Protein AF-A0A246G739-F1 (afdb_monomer)

InterPro domains:
  IPR021326 Protein of unknown function DUF2931 [PF11153] (3-189)

Radius of gyration: 17.71 Å; Cα contacts (8 Å, |Δi|>4): 419; chains: 1; bounding box: 41×46×43 Å

pLDDT: mean 90.33, std 10.3, range [38.19, 98.81]

Foldseek 3Di:
DDAFWFQAWEFEAEALLWKKFWLWKWFAAPVRDIDTYDGDPIHRQHFQGGDDTDPDDDRIGGQGQKIWTWMATLLVLFIWTDMDTFPRVVLVCQQVQADQDPVPRDGDGFHYWYWYAYPQQKIWIWGDDDVDIDTRDIDGTDIDDDQVCSSCVVDNVDDSVVVSVVLDPPDPSSVSSVVCCVVPNGPPPCRPPVVPDDDPDD

Organism: NCBI:txid996

Sequence (202 aa):
MNEKKFEWLPTESSPALYPMTIYKGYLIFKDSTSIYIPCSAISHTGWGNSGSMHVVGEDFKPVPVKLEVTWASFLENKFYTGSWDLPYDKMLKLFEEGFINDRTEKKETYRQIVVGLAPGGAVSVWMNGTMSRIEIAHFTAQPTTVSMKDMVPENPEMTEELFFKLYPEHDANDKKAIDNFNKNGIPFGIWSTAYREKYHWK

Structure (mmCIF, N/CA/C/O backbone):
data_AF-A0A246G739-F1
#
_entry.id   AF-A0A246G739-F1
#
loop_
_atom_site.group_PDB
_atom_site.id
_atom_site.type_symbol
_atom_site.label_atom_id
_atom_site.label_alt_id
_atom_site.label_comp_id
_atom_site.label_asym_id
_atom_site.label_entity_id
_atom_site.label_seq_id
_atom_site.pdbx_PDB_ins_code
_atom_site.Cartn_x
_atom_site.Cartn_y
_atom_site.Cartn_z
_atom_site.occupancy
_atom_site.B_iso_or_equiv
_atom_site.auth_seq_id
_atom_site.auth_comp_id
_atom_site.auth_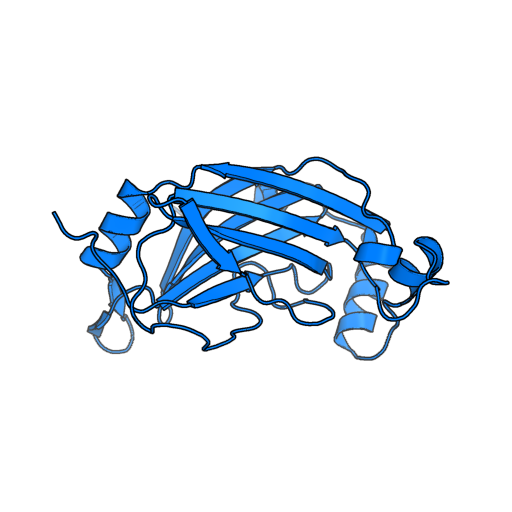asym_id
_atom_site.auth_atom_id
_atom_site.pdbx_PDB_model_num
ATOM 1 N N . MET A 1 1 ? -17.685 20.152 14.606 1.00 49.28 1 MET A N 1
ATOM 2 C CA . MET A 1 1 ? -17.365 18.952 15.413 1.00 49.28 1 MET A CA 1
ATOM 3 C C . MET A 1 1 ? -15.914 18.608 15.148 1.00 49.28 1 MET A C 1
ATOM 5 O O . MET A 1 1 ? -15.530 18.662 13.988 1.00 49.28 1 MET A O 1
ATOM 9 N N . ASN A 1 2 ? -15.125 18.309 16.181 1.00 69.12 2 ASN A N 1
ATOM 10 C CA . ASN A 1 2 ? -13.750 17.844 15.984 1.00 69.12 2 ASN A CA 1
ATOM 11 C C . ASN A 1 2 ? -13.768 16.471 15.305 1.00 69.12 2 ASN A C 1
ATOM 13 O O . ASN A 1 2 ? -14.563 15.608 15.681 1.00 69.12 2 ASN A O 1
ATOM 17 N N . GLU A 1 3 ? -12.912 16.284 14.305 1.00 86.19 3 GLU A N 1
ATOM 18 C CA . GLU A 1 3 ? -12.722 14.989 13.658 1.00 86.19 3 GLU A CA 1
ATOM 19 C C . GLU A 1 3 ? -12.118 13.990 14.657 1.00 86.19 3 GLU A C 1
ATOM 21 O O . GLU A 1 3 ? -11.192 14.325 15.401 1.00 86.19 3 GLU A O 1
ATOM 26 N N . LYS A 1 4 ? -12.667 12.769 14.715 1.00 93.38 4 LYS A N 1
ATOM 27 C CA . LYS A 1 4 ? -12.147 11.714 15.594 1.00 93.38 4 LYS A CA 1
ATOM 28 C C . LYS A 1 4 ? -10.770 11.269 15.103 1.00 93.38 4 LYS A C 1
ATOM 30 O O . LYS A 1 4 ? -10.578 11.046 13.909 1.00 93.38 4 LYS A O 1
ATOM 35 N N . LYS A 1 5 ? -9.833 11.111 16.039 1.00 95.56 5 LYS A N 1
ATOM 36 C CA . LYS A 1 5 ? -8.462 10.660 15.784 1.00 95.56 5 LYS A CA 1
ATOM 37 C C . LYS A 1 5 ? -8.192 9.341 16.509 1.00 95.56 5 LYS A C 1
ATOM 39 O O . LYS A 1 5 ? -8.703 9.130 17.607 1.00 95.56 5 LYS A O 1
ATOM 44 N N . PHE A 1 6 ? -7.361 8.492 15.916 1.00 96.25 6 PHE A N 1
ATOM 45 C CA . PHE A 1 6 ? -6.982 7.179 16.444 1.00 96.25 6 PHE A CA 1
ATOM 46 C C . PHE A 1 6 ? -5.472 6.985 16.361 1.00 96.25 6 PHE A C 1
ATOM 48 O O . PHE A 1 6 ? -4.817 7.574 15.504 1.00 96.25 6 PHE A O 1
ATOM 55 N N . GLU A 1 7 ? -4.923 6.150 17.235 1.00 95.69 7 GLU A N 1
ATOM 56 C CA . GLU A 1 7 ? -3.505 5.797 17.217 1.00 95.69 7 GLU A CA 1
ATOM 57 C C . GLU A 1 7 ? -3.240 4.732 16.141 1.00 95.69 7 GLU A C 1
ATOM 59 O O . GLU A 1 7 ? -3.578 3.561 16.319 1.00 95.69 7 GLU A O 1
ATOM 64 N N . TRP A 1 8 ? -2.646 5.129 15.012 1.00 95.94 8 TRP A N 1
ATOM 65 C CA . TRP A 1 8 ? -2.277 4.197 13.943 1.00 95.94 8 TRP A CA 1
ATOM 66 C C . TRP A 1 8 ? -1.107 4.693 13.081 1.00 95.94 8 TRP A C 1
ATOM 68 O O . TRP A 1 8 ? -0.773 5.884 13.075 1.00 95.94 8 TRP A O 1
ATOM 78 N N . LEU A 1 9 ? -0.487 3.767 12.340 1.00 96.00 9 LEU A N 1
ATOM 79 C CA . LEU A 1 9 ? 0.608 4.034 11.399 1.00 96.00 9 LEU A CA 1
ATOM 80 C C . LEU A 1 9 ? 0.287 3.542 9.975 1.00 96.00 9 LEU A C 1
ATOM 82 O O . LEU A 1 9 ? -0.279 2.454 9.821 1.00 96.00 9 LEU A O 1
ATOM 86 N N . PRO A 1 10 ? 0.649 4.304 8.926 1.00 95.81 10 PRO A N 1
ATOM 87 C CA . PRO A 1 10 ? 0.646 3.798 7.562 1.00 95.81 10 PRO A CA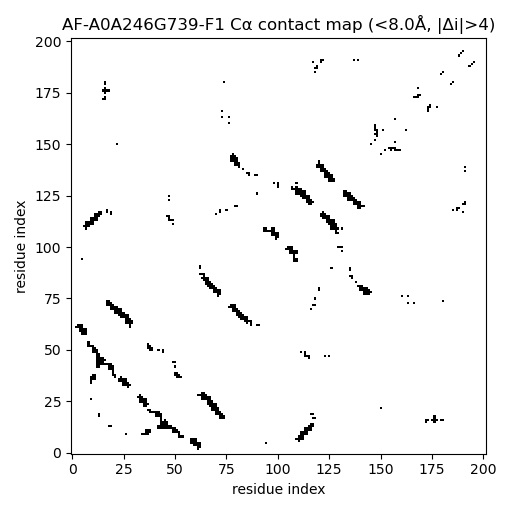 1
ATOM 88 C C . PRO A 1 10 ? 1.820 2.842 7.361 1.00 95.81 10 PRO A C 1
ATOM 90 O O . PRO A 1 10 ? 2.911 3.051 7.894 1.00 95.81 10 PRO A O 1
ATOM 93 N N . THR A 1 11 ? 1.603 1.807 6.565 1.00 95.75 11 THR A N 1
ATOM 94 C CA . THR A 1 11 ? 2.660 0.887 6.150 1.00 95.75 11 THR A CA 1
ATOM 95 C C . THR A 1 11 ? 2.305 0.267 4.807 1.00 95.75 11 THR A C 1
ATOM 97 O O . THR A 1 11 ? 1.143 0.229 4.395 1.00 95.75 11 THR A O 1
ATOM 100 N N . GLU A 1 12 ? 3.314 -0.195 4.103 1.00 95.62 12 GLU A N 1
ATOM 101 C CA . GLU A 1 12 ? 3.223 -0.867 2.825 1.00 95.62 12 GLU A CA 1
ATOM 102 C C . GLU A 1 12 ? 3.250 -2.388 2.984 1.00 95.62 12 GLU A C 1
ATOM 104 O O . GLU A 1 12 ? 3.726 -2.946 3.974 1.00 95.62 12 GLU A O 1
ATOM 109 N N . SER A 1 13 ? 2.750 -3.077 1.968 1.00 95.38 13 SER A N 1
ATOM 110 C CA . SER A 1 13 ? 2.891 -4.515 1.818 1.00 95.38 13 SER A CA 1
ATOM 111 C C . SER A 1 13 ? 3.161 -4.869 0.364 1.00 95.38 13 SER A C 1
ATOM 113 O O . SER A 1 13 ? 2.683 -4.211 -0.559 1.00 95.38 13 SER A O 1
ATOM 115 N N . SER A 1 14 ? 3.917 -5.936 0.156 1.00 94.19 14 SER A N 1
ATOM 116 C CA . SER A 1 14 ? 4.220 -6.476 -1.165 1.00 94.19 14 SER A CA 1
ATOM 117 C C . SER A 1 14 ? 4.281 -8.001 -1.099 1.00 94.19 14 SER A C 1
ATOM 119 O O . SER A 1 14 ? 4.590 -8.577 -0.048 1.00 94.19 14 SER A O 1
ATOM 121 N N . PRO A 1 15 ? 3.962 -8.714 -2.189 1.00 94.19 15 PRO A N 1
ATOM 122 C CA . PRO A 1 15 ? 4.155 -10.154 -2.225 1.00 94.19 15 PRO A CA 1
ATOM 123 C C . PRO A 1 15 ? 5.632 -10.515 -2.013 1.00 94.19 15 PRO A C 1
ATOM 125 O O . PRO A 1 15 ? 6.511 -9.958 -2.659 1.00 94.19 15 PRO A O 1
ATOM 128 N N . ALA A 1 16 ? 5.908 -11.509 -1.166 1.00 91.94 16 ALA A N 1
ATOM 129 C CA . ALA A 1 16 ? 7.280 -11.856 -0.774 1.00 91.94 16 ALA A CA 1
ATOM 130 C C . ALA A 1 16 ? 8.201 -12.264 -1.942 1.00 91.94 16 ALA A C 1
ATOM 132 O O . ALA A 1 16 ? 9.414 -12.157 -1.831 1.00 91.94 16 ALA A O 1
ATOM 133 N N . LEU A 1 17 ? 7.628 -12.750 -3.048 1.00 92.75 17 LEU A N 1
ATOM 134 C CA . LEU A 1 17 ? 8.367 -13.169 -4.245 1.00 92.75 17 LEU A CA 1
ATOM 135 C C . LEU A 1 17 ? 8.222 -12.184 -5.413 1.00 92.75 17 LEU A C 1
ATOM 137 O O . LEU A 1 17 ? 8.680 -12.482 -6.510 1.00 92.75 17 LEU A O 1
ATOM 141 N N . TYR A 1 18 ? 7.546 -11.052 -5.198 1.00 92.81 18 TYR A N 1
ATOM 142 C CA . TYR A 1 18 ? 7.319 -10.030 -6.218 1.00 92.81 18 TYR A CA 1
ATOM 143 C C . TYR A 1 18 ? 7.613 -8.659 -5.604 1.00 92.81 18 TYR A C 1
ATOM 145 O O . TYR A 1 18 ? 6.687 -7.974 -5.165 1.00 92.81 18 TYR A O 1
ATOM 153 N N . PRO A 1 19 ? 8.904 -8.298 -5.520 1.00 91.00 19 PRO A N 1
ATOM 154 C CA . PRO A 1 19 ? 9.384 -7.079 -4.879 1.00 91.00 19 PRO A CA 1
ATOM 155 C C . P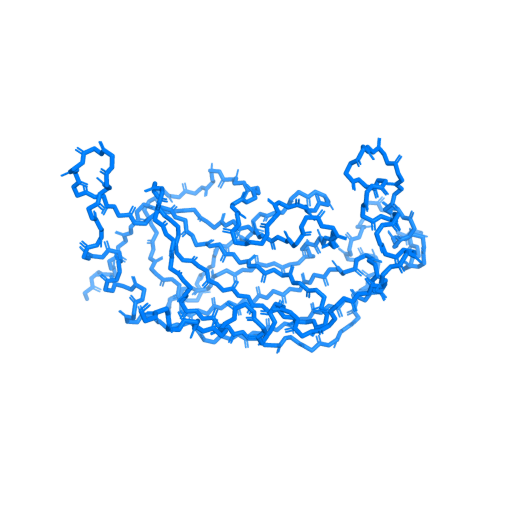RO A 1 19 ? 8.843 -5.807 -5.537 1.00 91.00 19 PRO A C 1
ATOM 157 O O . PRO A 1 19 ? 8.676 -5.733 -6.761 1.00 91.00 19 PRO A O 1
ATOM 160 N N . MET A 1 20 ? 8.619 -4.786 -4.713 1.00 92.62 20 MET A N 1
ATOM 161 C CA . MET A 1 20 ? 8.068 -3.493 -5.128 1.00 92.62 20 MET A CA 1
ATOM 162 C C . MET A 1 20 ? 8.769 -2.343 -4.407 1.00 92.62 20 MET A C 1
ATOM 164 O O . MET A 1 20 ? 9.234 -2.521 -3.283 1.00 92.62 20 MET A O 1
ATOM 168 N N . THR A 1 21 ? 8.743 -1.150 -5.000 1.00 93.50 21 THR A N 1
ATOM 169 C CA . THR A 1 21 ? 9.169 0.090 -4.325 1.00 93.50 21 THR A CA 1
ATOM 170 C C . THR A 1 21 ? 8.190 1.208 -4.590 1.00 93.50 21 THR A C 1
ATOM 172 O O . THR A 1 21 ? 7.865 1.498 -5.740 1.00 93.50 21 THR A O 1
ATOM 175 N N . ILE A 1 22 ? 7.737 1.872 -3.530 1.00 95.44 22 ILE A N 1
ATOM 176 C CA . ILE A 1 22 ? 6.901 3.065 -3.648 1.00 95.44 22 ILE A CA 1
ATOM 177 C C . ILE A 1 22 ? 7.773 4.233 -4.107 1.00 95.44 22 ILE A C 1
ATOM 179 O O . ILE A 1 22 ? 8.742 4.590 -3.446 1.00 95.44 22 ILE A O 1
ATOM 183 N N . TYR A 1 23 ? 7.386 4.855 -5.220 1.00 94.75 23 TYR A N 1
ATOM 184 C CA . TYR A 1 23 ? 7.911 6.158 -5.625 1.00 94.75 23 TYR A CA 1
ATOM 185 C C . TYR A 1 23 ? 7.241 7.269 -4.804 1.00 94.75 23 TYR A C 1
ATOM 187 O O . TYR A 1 23 ? 7.907 8.101 -4.193 1.00 94.75 23 TYR A O 1
ATOM 195 N N . LYS A 1 24 ? 5.902 7.263 -4.767 1.00 95.50 24 LYS A N 1
ATOM 196 C CA . LYS A 1 24 ? 5.072 8.198 -3.994 1.00 95.50 24 LYS A CA 1
ATOM 197 C C . LYS A 1 24 ? 3.846 7.471 -3.471 1.00 95.50 24 LYS A C 1
ATOM 199 O O . LYS A 1 24 ? 3.179 6.791 -4.240 1.00 95.50 24 LYS A O 1
ATOM 204 N N . GLY A 1 25 ? 3.519 7.628 -2.196 1.00 96.94 25 GLY A N 1
ATOM 205 C CA . GLY A 1 25 ? 2.350 6.996 -1.592 1.00 96.94 25 GLY A CA 1
ATOM 206 C C . GLY A 1 25 ? 1.820 7.839 -0.448 1.00 96.94 25 GLY A C 1
ATOM 207 O O . GLY A 1 25 ? 2.593 8.214 0.429 1.00 96.94 25 GLY A O 1
ATOM 208 N N . TYR A 1 26 ? 0.524 8.136 -0.458 1.00 98.00 26 TYR A N 1
ATOM 209 C CA . TYR A 1 26 ? -0.128 9.009 0.509 1.00 98.00 26 TYR A CA 1
ATOM 210 C C . TYR A 1 26 ? -1.525 8.507 0.868 1.00 98.00 26 TYR A C 1
ATOM 212 O O . TYR A 1 26 ? -2.306 8.085 0.012 1.00 98.00 26 TYR A O 1
ATOM 220 N N . LEU A 1 27 ? -1.855 8.622 2.151 1.00 98.06 27 LEU A N 1
ATOM 221 C CA . LEU A 1 27 ? -3.220 8.567 2.659 1.00 98.06 27 LEU A CA 1
ATOM 222 C C . LEU A 1 27 ? -3.674 10.001 2.936 1.00 98.06 27 LEU A C 1
ATOM 224 O O . LEU A 1 27 ? -3.009 10.730 3.671 1.00 98.06 27 LEU A O 1
ATOM 228 N N . ILE A 1 28 ? -4.785 10.406 2.329 1.00 98.12 28 ILE A N 1
ATOM 229 C CA . ILE A 1 28 ? -5.286 11.786 2.349 1.00 98.12 28 ILE A CA 1
ATOM 230 C C . ILE A 1 28 ? -6.499 11.877 3.279 1.00 98.12 28 ILE A C 1
ATOM 232 O O . ILE A 1 28 ? -7.362 10.993 3.277 1.00 98.12 28 ILE A O 1
ATOM 236 N N . PHE A 1 29 ? -6.563 12.947 4.067 1.00 97.12 29 PHE A N 1
ATOM 237 C CA . PHE A 1 29 ? -7.606 13.231 5.054 1.00 97.12 29 PHE A CA 1
ATOM 238 C C . PHE A 1 29 ? -8.676 14.189 4.513 1.00 97.12 29 PHE A C 1
ATOM 240 O O . PHE A 1 29 ? -8.532 14.774 3.439 1.00 97.12 29 PHE A O 1
ATOM 247 N N . LYS A 1 30 ? -9.778 14.358 5.257 1.00 96.50 30 LYS A N 1
ATOM 248 C CA . LYS A 1 30 ? -10.905 15.223 4.852 1.00 96.50 30 LYS A CA 1
ATOM 249 C C . LYS A 1 30 ? -10.517 16.687 4.670 1.00 96.50 30 LYS A C 1
ATOM 251 O O . LYS A 1 30 ? -11.102 17.371 3.837 1.00 96.50 30 LYS A O 1
ATOM 256 N N . ASP A 1 31 ? -9.541 17.161 5.435 1.00 95.00 31 ASP A N 1
ATOM 257 C CA . ASP A 1 31 ? -9.004 18.521 5.348 1.00 95.00 31 ASP A CA 1
ATOM 258 C C . ASP A 1 31 ? -7.956 18.694 4.230 1.00 95.00 31 ASP A C 1
ATOM 260 O O . ASP A 1 31 ? -7.334 19.747 4.127 1.00 95.00 31 ASP A O 1
ATOM 264 N N . SER A 1 32 ? -7.780 17.681 3.371 1.00 94.75 32 SER A N 1
ATOM 265 C CA . SER A 1 32 ? -6.780 17.616 2.293 1.00 94.75 32 SER A CA 1
ATOM 266 C C . SER A 1 32 ? -5.320 17.547 2.751 1.00 94.75 32 SER A C 1
ATOM 268 O O . SER A 1 32 ? -4.423 17.513 1.906 1.00 94.75 32 SER A O 1
ATOM 270 N N . THR A 1 33 ? -5.048 17.472 4.056 1.00 95.69 33 THR A N 1
ATOM 271 C CA . THR A 1 33 ? -3.718 17.080 4.536 1.00 95.69 33 THR A CA 1
ATOM 272 C C . THR A 1 33 ? -3.497 15.584 4.293 1.00 95.69 33 THR A C 1
ATOM 274 O O . THR A 1 33 ? -4.427 14.836 3.979 1.00 95.69 33 THR A O 1
ATOM 277 N N . SER A 1 34 ? -2.248 15.125 4.367 1.00 95.69 34 SER A N 1
ATOM 278 C CA . SER A 1 34 ? -1.915 13.730 4.076 1.00 95.69 34 SER A CA 1
ATOM 279 C C . SER A 1 34 ? -0.789 13.207 4.951 1.00 95.69 34 SER A C 1
ATOM 281 O O . SER A 1 34 ? -0.015 13.969 5.534 1.00 95.69 34 SER A O 1
ATOM 283 N N . ILE A 1 35 ? -0.695 11.884 5.017 1.00 95.25 35 ILE A N 1
ATOM 284 C CA . ILE A 1 35 ? 0.450 11.173 5.573 1.00 95.25 35 ILE A CA 1
ATOM 285 C C . ILE A 1 35 ? 1.049 10.271 4.498 1.00 95.25 35 ILE A C 1
ATOM 287 O O . ILE A 1 35 ? 0.323 9.583 3.779 1.00 95.25 35 ILE A O 1
ATOM 291 N N . TYR A 1 36 ? 2.376 10.291 4.370 1.00 95.38 36 TYR A N 1
ATOM 292 C CA . TYR A 1 36 ? 3.063 9.433 3.413 1.00 95.38 36 TYR A CA 1
ATOM 293 C C . TYR A 1 36 ? 3.078 7.979 3.895 1.00 95.38 36 TYR A C 1
ATOM 295 O O . TYR A 1 36 ? 3.099 7.698 5.095 1.00 95.38 36 TYR A O 1
ATOM 303 N N . ILE A 1 37 ? 3.080 7.054 2.944 1.00 95.44 37 ILE A N 1
ATOM 304 C CA . ILE A 1 37 ? 3.242 5.625 3.187 1.00 95.44 37 ILE A CA 1
ATOM 305 C C . ILE A 1 37 ? 4.745 5.337 3.107 1.00 95.44 37 ILE A C 1
ATOM 307 O O . ILE A 1 37 ? 5.336 5.573 2.048 1.00 95.44 37 ILE A O 1
ATOM 311 N N . PRO A 1 38 ? 5.391 4.895 4.199 1.00 91.31 38 PRO A N 1
ATOM 312 C CA . PRO A 1 38 ? 6.802 4.540 4.155 1.00 91.31 38 PRO A CA 1
ATOM 313 C C . PRO A 1 38 ? 7.015 3.348 3.216 1.00 91.31 38 PRO A C 1
ATOM 315 O O . PRO A 1 38 ? 6.108 2.559 2.972 1.00 91.31 38 PRO A O 1
ATOM 318 N N . CYS A 1 39 ? 8.219 3.232 2.671 1.00 85.75 39 CYS A N 1
ATOM 319 C CA . CYS A 1 39 ? 8.645 2.064 1.919 1.00 85.75 39 CYS A CA 1
ATOM 320 C C . CYS A 1 39 ? 10.151 1.927 2.080 1.00 85.75 39 CYS A C 1
ATOM 322 O O . CYS A 1 39 ? 10.881 2.911 1.941 1.00 85.75 39 CYS A O 1
ATOM 324 N N . SER A 1 40 ? 10.617 0.715 2.360 1.00 75.06 40 SER A N 1
ATOM 325 C CA . SER A 1 40 ? 12.033 0.388 2.244 1.00 75.06 40 SER A CA 1
ATOM 326 C C . SER A 1 40 ? 12.469 0.570 0.791 1.00 75.06 40 SER A C 1
ATOM 328 O O . SER A 1 40 ? 11.639 0.574 -0.120 1.00 75.06 40 SER A O 1
ATOM 330 N N . ALA A 1 41 ? 13.778 0.697 0.557 1.00 78.94 41 ALA A N 1
ATOM 331 C CA . ALA A 1 41 ? 14.308 0.857 -0.797 1.00 78.94 41 ALA A CA 1
ATOM 332 C C . ALA A 1 41 ? 13.778 -0.216 -1.760 1.00 78.94 41 ALA A C 1
ATOM 334 O O . ALA A 1 41 ? 13.528 0.112 -2.914 1.00 78.94 41 ALA A O 1
ATOM 335 N N . ILE A 1 42 ? 13.566 -1.449 -1.269 1.00 84.56 42 ILE A N 1
ATOM 336 C CA . ILE A 1 42 ? 12.826 -2.532 -1.929 1.00 84.56 42 ILE A CA 1
ATOM 337 C C . ILE A 1 42 ? 12.020 -3.306 -0.877 1.00 84.56 42 ILE A 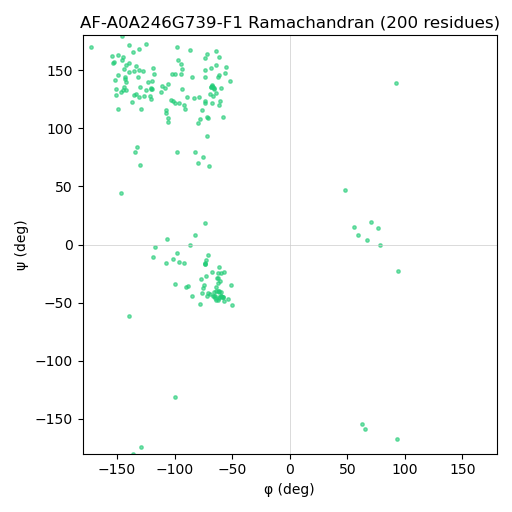C 1
ATOM 339 O O . ILE A 1 42 ? 12.541 -3.634 0.192 1.00 84.56 42 ILE A O 1
ATOM 343 N N . SER A 1 43 ? 10.743 -3.571 -1.151 1.00 86.19 43 SER A N 1
ATOM 344 C CA . SER A 1 43 ? 9.798 -4.237 -0.247 1.00 86.19 43 SER A CA 1
ATOM 345 C C . SER A 1 43 ? 9.483 -5.656 -0.726 1.00 86.19 43 SER A C 1
ATOM 347 O O . SER A 1 43 ? 9.202 -5.850 -1.906 1.00 86.19 43 SER A O 1
ATOM 349 N N . HIS A 1 44 ? 9.487 -6.624 0.199 1.00 86.00 44 HIS A N 1
ATOM 350 C CA . HIS A 1 44 ? 9.108 -8.034 -0.018 1.00 86.00 44 HIS A CA 1
ATOM 351 C C . HIS A 1 44 ? 8.436 -8.646 1.235 1.00 86.00 44 HIS A C 1
ATOM 353 O O . HIS A 1 44 ? 8.754 -9.746 1.685 1.00 86.00 44 HIS A O 1
ATOM 359 N N . THR A 1 45 ? 7.510 -7.915 1.857 1.00 88.25 45 THR A N 1
ATOM 360 C CA . THR A 1 45 ? 7.047 -8.170 3.242 1.00 88.25 45 THR A CA 1
ATOM 361 C C . THR A 1 45 ? 6.133 -9.392 3.398 1.00 88.25 45 THR A C 1
ATOM 363 O O . THR A 1 45 ? 5.933 -9.909 4.503 1.00 88.25 45 THR A O 1
ATOM 366 N N . GLY A 1 46 ? 5.569 -9.876 2.294 1.00 91.19 46 GLY A N 1
ATOM 367 C CA . GLY A 1 46 ? 4.493 -10.857 2.287 1.00 91.19 46 GLY A CA 1
ATOM 368 C C . GLY A 1 46 ? 3.125 -10.178 2.259 1.00 91.19 46 GLY A C 1
ATOM 369 O O . GLY A 1 46 ? 2.881 -9.175 2.929 1.00 91.19 46 GLY A O 1
ATOM 370 N N . TRP A 1 47 ? 2.212 -10.740 1.466 1.00 93.88 47 TRP A N 1
ATOM 371 C CA . TRP A 1 47 ? 0.932 -10.108 1.155 1.00 93.88 47 TRP A CA 1
ATOM 372 C C . TRP A 1 47 ? 0.067 -9.882 2.405 1.00 93.88 47 TRP A C 1
ATOM 374 O O . TRP A 1 47 ? -0.276 -10.824 3.121 1.00 93.88 47 TRP A O 1
ATOM 384 N N . GLY A 1 48 ? -0.268 -8.618 2.666 1.00 90.38 48 GLY A N 1
ATOM 385 C CA . GLY A 1 48 ? -1.032 -8.165 3.827 1.00 90.38 48 GLY A CA 1
ATOM 386 C C . GLY A 1 48 ? -0.232 -8.061 5.129 1.00 90.38 48 GLY A C 1
ATOM 387 O O . GLY A 1 48 ? -0.826 -7.738 6.163 1.00 90.38 48 GLY A O 1
ATOM 388 N N . ASN A 1 49 ? 1.065 -8.379 5.126 1.00 91.44 49 ASN A N 1
ATOM 389 C CA . ASN A 1 49 ? 1.942 -8.174 6.277 1.00 91.44 49 ASN A CA 1
ATOM 390 C C . ASN A 1 49 ? 2.472 -6.743 6.284 1.00 91.44 49 ASN A C 1
ATOM 392 O O . ASN A 1 49 ? 2.771 -6.178 5.233 1.00 91.44 49 ASN A O 1
ATOM 396 N N . SER A 1 50 ? 2.615 -6.192 7.483 1.00 89.19 50 SER A N 1
ATOM 397 C CA . SER A 1 50 ? 3.146 -4.849 7.688 1.00 89.19 50 SER A CA 1
ATOM 398 C C . SER A 1 50 ? 4.616 -4.777 7.275 1.00 89.19 50 SER A C 1
ATOM 400 O O . SER A 1 50 ? 5.401 -5.667 7.609 1.00 89.19 50 SER A O 1
ATOM 402 N N . GLY A 1 51 ? 4.965 -3.728 6.539 1.00 89.38 51 GLY A N 1
ATOM 403 C CA . GLY A 1 51 ? 6.312 -3.432 6.083 1.00 89.38 51 GLY A CA 1
ATOM 404 C C . GLY A 1 51 ? 7.002 -2.383 6.934 1.00 89.38 51 GLY A C 1
ATOM 405 O O . GLY A 1 51 ? 7.031 -2.463 8.165 1.00 89.38 51 GLY A O 1
ATOM 406 N N . SER A 1 52 ? 7.574 -1.397 6.256 1.00 84.56 52 SER A N 1
ATOM 407 C CA . SER A 1 52 ? 8.249 -0.268 6.873 1.00 84.56 52 SER A CA 1
ATOM 408 C C . SER A 1 52 ? 7.271 0.542 7.709 1.00 84.56 52 SER A C 1
ATOM 410 O O . SER A 1 52 ? 6.096 0.710 7.384 1.00 84.56 52 SER A O 1
ATOM 412 N N . MET A 1 53 ? 7.767 1.062 8.822 1.00 82.25 53 MET A N 1
ATOM 413 C CA . MET A 1 53 ? 7.004 1.932 9.701 1.00 82.25 53 MET A CA 1
ATOM 414 C C . MET A 1 53 ? 7.897 3.082 10.113 1.00 82.25 53 MET A C 1
ATOM 416 O O . MET A 1 53 ? 8.951 2.872 10.709 1.00 82.25 53 MET A O 1
ATOM 420 N N . HIS A 1 54 ? 7.457 4.298 9.826 1.00 80.50 54 HIS A N 1
ATOM 421 C CA . HIS A 1 54 ? 8.082 5.498 10.352 1.00 80.50 54 HIS A CA 1
ATOM 422 C C . HIS A 1 54 ? 7.154 6.094 11.405 1.00 80.50 54 HIS A C 1
ATOM 424 O O . HIS A 1 54 ? 6.035 6.509 11.104 1.00 80.50 54 HIS A O 1
ATOM 430 N N . VAL A 1 55 ? 7.619 6.123 12.654 1.00 73.62 55 VAL A N 1
ATOM 431 C CA . VAL A 1 55 ? 6.923 6.811 13.747 1.00 73.62 55 VAL A CA 1
ATOM 432 C C . VAL A 1 55 ? 7.288 8.290 13.655 1.00 73.62 55 VAL A C 1
ATOM 434 O O . VAL A 1 55 ? 8.217 8.762 14.303 1.00 73.62 55 VAL A O 1
ATOM 437 N N . VAL A 1 56 ? 6.621 9.001 12.748 1.00 61.81 56 VAL A N 1
ATOM 438 C CA . VAL A 1 56 ? 6.816 10.436 12.517 1.00 61.81 56 VAL A CA 1
ATOM 439 C C . VAL A 1 56 ? 5.450 11.121 12.524 1.00 61.81 56 VAL A C 1
ATOM 441 O O . VAL A 1 56 ? 4.505 10.631 11.906 1.00 61.81 56 VAL A O 1
ATOM 444 N N . GLY A 1 57 ? 5.351 12.263 13.208 1.00 69.25 57 GLY A N 1
ATOM 445 C CA . GLY A 1 57 ? 4.105 13.021 13.367 1.00 69.25 57 GLY A CA 1
ATOM 446 C C . GLY A 1 57 ? 3.328 12.669 14.640 1.00 69.25 57 GLY A C 1
ATOM 447 O O . GLY A 1 57 ? 3.862 12.041 15.547 1.00 69.25 57 GLY A O 1
ATOM 448 N N . GLU A 1 58 ? 2.071 13.116 14.719 1.00 80.69 58 GLU A N 1
ATOM 449 C CA . GLU A 1 58 ? 1.194 12.856 15.871 1.00 80.69 58 GLU A CA 1
ATOM 450 C C . GLU A 1 58 ? 0.827 11.372 15.965 1.00 80.69 58 GLU A C 1
ATOM 452 O O . GLU A 1 58 ? 0.449 10.776 14.960 1.00 80.69 58 GLU A O 1
ATOM 457 N N . ASP A 1 59 ? 0.837 10.780 17.161 1.00 85.38 59 ASP A N 1
ATOM 458 C CA . ASP A 1 59 ? 0.390 9.393 17.359 1.00 85.38 59 ASP A CA 1
ATOM 459 C C . ASP A 1 59 ? -1.065 9.206 16.908 1.00 85.38 59 ASP A C 1
ATOM 461 O O . ASP A 1 59 ? -1.377 8.284 16.148 1.00 85.38 59 ASP A O 1
ATOM 465 N N . PHE A 1 60 ? -1.930 10.149 17.291 1.00 92.56 60 PHE A N 1
ATOM 466 C CA . PHE A 1 60 ? -3.354 10.155 16.978 1.00 92.56 60 PHE A CA 1
ATOM 467 C C . PHE A 1 60 ? -3.640 10.921 15.688 1.00 92.56 60 PHE A C 1
ATOM 469 O O . PHE A 1 60 ? -3.400 12.123 15.603 1.00 92.56 60 PHE A O 1
ATOM 476 N N . LYS A 1 61 ? -4.219 10.240 14.699 1.00 93.44 61 LYS A N 1
ATOM 477 C CA . LYS A 1 61 ? -4.467 10.777 13.353 1.00 93.44 61 LYS A CA 1
ATOM 478 C C . LYS A 1 61 ? -5.914 10.528 12.919 1.00 93.44 61 LYS A C 1
ATOM 480 O O . LYS A 1 61 ? -6.506 9.533 13.353 1.00 93.44 61 LYS A O 1
ATOM 485 N N . PRO A 1 62 ? -6.501 11.402 12.083 1.00 96.19 62 PRO A N 1
ATOM 486 C CA . PRO A 1 62 ? -7.832 11.176 11.529 1.00 96.19 62 PRO A CA 1
ATOM 487 C C . PRO A 1 62 ? -7.861 9.944 10.614 1.00 96.19 62 PRO A C 1
ATOM 489 O O . PRO A 1 62 ? -6.827 9.400 10.223 1.00 96.19 62 PRO A O 1
ATOM 492 N N . VAL A 1 63 ? -9.066 9.485 10.284 1.00 97.31 63 VAL A N 1
ATOM 493 C CA . VAL A 1 63 ? -9.270 8.378 9.341 1.00 97.31 63 VAL A CA 1
ATOM 494 C C . VAL A 1 63 ? -9.118 8.918 7.911 1.00 97.31 63 VAL A C 1
ATOM 496 O O . VAL A 1 63 ? -9.782 9.900 7.572 1.00 97.31 63 VAL A O 1
ATOM 499 N N . PRO A 1 64 ? -8.271 8.319 7.054 1.00 97.62 64 PRO A N 1
ATOM 500 C CA . PRO A 1 64 ? -8.109 8.789 5.685 1.00 97.62 64 PRO A CA 1
ATOM 501 C C . PRO A 1 64 ? -9.366 8.537 4.855 1.00 97.62 64 PRO A C 1
ATOM 503 O O . PRO A 1 64 ? -10.123 7.600 5.096 1.00 97.62 64 PRO A O 1
ATOM 506 N N . VAL A 1 65 ? -9.580 9.380 3.854 1.00 98.38 65 VAL A N 1
ATOM 507 C CA . VAL A 1 65 ? -10.687 9.266 2.896 1.00 98.38 65 VAL A CA 1
ATOM 508 C C . VAL A 1 65 ? -10.225 8.820 1.522 1.00 98.38 65 VAL A C 1
ATOM 510 O O . VAL A 1 65 ? -11.055 8.395 0.731 1.00 98.38 65 VAL A O 1
ATOM 513 N N . LYS A 1 66 ? -8.925 8.897 1.228 1.00 98.56 66 LYS A N 1
ATOM 514 C CA . LYS A 1 66 ? -8.398 8.610 -0.104 1.00 98.56 66 LYS A CA 1
ATOM 515 C C . LYS A 1 66 ? -6.984 8.038 -0.036 1.00 98.56 66 LYS A C 1
ATOM 517 O O . LYS A 1 66 ? -6.206 8.400 0.847 1.00 98.56 66 LYS A O 1
ATOM 522 N N . LEU A 1 67 ? -6.675 7.140 -0.963 1.00 98.81 67 LEU A N 1
ATOM 523 C CA . LEU A 1 67 ? -5.350 6.576 -1.203 1.00 98.81 67 LEU A CA 1
ATOM 524 C C . LEU A 1 67 ? -4.835 7.075 -2.550 1.00 98.81 67 LEU A C 1
ATOM 526 O O . LEU A 1 67 ? -5.530 6.936 -3.554 1.00 98.81 67 LEU A O 1
ATOM 530 N N . GLU A 1 68 ? -3.605 7.575 -2.576 1.00 98.62 68 GLU A N 1
ATOM 531 C CA . GLU A 1 68 ? -2.855 7.862 -3.799 1.00 98.62 68 GLU A CA 1
ATOM 532 C C . GLU A 1 68 ? -1.509 7.164 -3.741 1.00 98.62 68 GLU A C 1
ATOM 534 O O . GLU A 1 68 ? -0.779 7.302 -2.762 1.00 98.62 68 GLU A O 1
ATOM 539 N N . VAL A 1 69 ? -1.164 6.393 -4.768 1.00 98.56 69 VAL A N 1
ATOM 540 C CA . VAL A 1 69 ? 0.091 5.641 -4.762 1.00 98.56 69 VAL A CA 1
ATOM 541 C C . VAL A 1 69 ? 0.623 5.420 -6.167 1.00 98.56 69 VAL A C 1
ATOM 543 O O . VAL A 1 69 ? -0.131 5.185 -7.105 1.00 98.56 69 VAL A O 1
ATOM 546 N N . THR A 1 70 ? 1.941 5.511 -6.299 1.00 98.50 70 THR A N 1
ATOM 547 C CA . THR A 1 70 ? 2.729 5.189 -7.483 1.00 98.50 70 THR A CA 1
ATOM 548 C C . THR A 1 70 ? 3.924 4.347 -7.060 1.00 98.50 70 THR A C 1
ATOM 550 O O . THR A 1 70 ? 4.648 4.724 -6.134 1.00 98.50 70 THR A O 1
ATOM 553 N N . TRP A 1 71 ? 4.147 3.218 -7.725 1.00 97.56 71 TRP A N 1
ATOM 554 C CA . TRP A 1 71 ? 5.203 2.275 -7.358 1.00 97.56 71 TRP A CA 1
ATOM 555 C C . TRP A 1 71 ? 5.822 1.595 -8.573 1.00 97.56 71 TRP A C 1
ATOM 557 O O . TRP A 1 71 ? 5.213 1.529 -9.640 1.00 97.56 71 TRP A O 1
ATOM 567 N N . ALA A 1 72 ? 7.034 1.086 -8.381 1.00 96.25 72 ALA A N 1
ATOM 568 C CA . ALA A 1 72 ? 7.761 0.234 -9.302 1.00 96.25 72 ALA A CA 1
ATOM 569 C C . ALA A 1 72 ? 7.513 -1.242 -8.968 1.00 96.25 72 ALA A C 1
ATOM 571 O O . ALA A 1 72 ? 7.626 -1.643 -7.807 1.00 96.25 72 ALA A O 1
ATOM 572 N N . SER A 1 73 ? 7.226 -2.047 -9.988 1.00 94.94 73 SER A N 1
ATOM 573 C CA . SER A 1 73 ? 7.229 -3.505 -9.934 1.00 94.94 73 SER A CA 1
ATOM 574 C C . SER A 1 73 ? 8.451 -4.040 -10.665 1.00 94.94 73 SER A C 1
ATOM 576 O O . SER A 1 73 ? 8.525 -3.957 -11.893 1.00 94.94 73 SER A O 1
ATOM 578 N N . PHE A 1 74 ? 9.415 -4.577 -9.912 1.00 92.44 74 PHE A N 1
ATOM 579 C CA . PHE A 1 74 ? 10.721 -4.929 -10.474 1.00 92.44 74 PHE A CA 1
ATOM 580 C C . PHE A 1 74 ? 10.656 -6.115 -11.423 1.00 92.44 74 PHE A C 1
ATOM 582 O O . PHE A 1 74 ? 11.230 -6.056 -12.496 1.00 92.44 74 PHE A O 1
ATOM 589 N N . LEU A 1 75 ? 9.905 -7.167 -11.095 1.00 91.06 75 LEU A N 1
ATOM 590 C CA . LEU A 1 75 ? 9.806 -8.329 -11.988 1.00 91.06 75 LEU A CA 1
ATOM 591 C C . LEU A 1 75 ? 8.956 -8.063 -13.242 1.00 91.06 75 LEU A C 1
ATOM 593 O O . LEU A 1 75 ? 8.988 -8.848 -14.186 1.00 91.06 75 LEU A O 1
ATOM 597 N N . GLU A 1 76 ? 8.200 -6.963 -13.266 1.00 93.06 76 GLU A N 1
ATOM 598 C CA . GLU A 1 76 ? 7.479 -6.512 -14.459 1.00 93.06 76 GLU A CA 1
ATOM 599 C C . GLU A 1 76 ? 8.233 -5.451 -15.263 1.00 93.06 76 GLU A C 1
ATOM 601 O O . GLU A 1 76 ? 7.832 -5.185 -16.396 1.00 93.06 76 GLU A O 1
ATOM 606 N N . ASN A 1 77 ? 9.271 -4.832 -14.690 1.00 94.19 77 ASN A N 1
ATOM 607 C CA . ASN A 1 77 ? 9.884 -3.598 -15.186 1.00 94.19 77 ASN A CA 1
ATOM 608 C C . ASN A 1 77 ? 8.834 -2.520 -15.510 1.00 94.19 77 ASN A C 1
ATOM 610 O O . ASN A 1 77 ? 8.830 -1.943 -16.597 1.00 94.19 77 ASN A O 1
ATOM 614 N N . LYS A 1 78 ? 7.874 -2.305 -14.601 1.00 96.12 78 LYS A N 1
ATOM 615 C CA . LYS A 1 78 ? 6.749 -1.379 -14.815 1.00 96.12 78 LYS A CA 1
ATOM 616 C C . LYS A 1 78 ? 6.486 -0.503 -13.612 1.00 96.12 78 LYS A C 1
ATOM 618 O O . LYS A 1 78 ? 6.624 -0.939 -12.471 1.00 96.12 78 LYS A O 1
ATOM 623 N N . PHE A 1 79 ? 5.994 0.698 -13.886 1.00 97.94 79 PHE A N 1
ATOM 624 C CA . PHE A 1 79 ? 5.376 1.543 -12.878 1.00 97.94 79 PHE A CA 1
ATOM 625 C C . PHE A 1 79 ? 3.856 1.448 -12.951 1.00 97.94 79 PHE A C 1
ATOM 627 O O . PHE A 1 79 ? 3.272 1.332 -14.030 1.00 97.94 79 PHE A O 1
ATOM 634 N N . TYR A 1 80 ? 3.221 1.559 -11.793 1.00 98.38 80 TYR A N 1
ATOM 635 C CA . TYR A 1 80 ? 1.774 1.625 -11.644 1.00 98.38 80 TYR A CA 1
ATOM 636 C C . TYR A 1 80 ? 1.394 2.837 -10.808 1.00 98.38 80 TYR A C 1
ATOM 638 O O . TYR A 1 80 ? 2.151 3.237 -9.926 1.00 98.38 80 TYR A O 1
ATOM 646 N N . THR A 1 81 ? 0.225 3.415 -11.074 1.00 98.69 81 THR A N 1
ATOM 647 C CA . THR A 1 81 ? -0.321 4.540 -10.311 1.00 98.69 81 THR A CA 1
ATOM 648 C C . THR A 1 81 ? -1.830 4.432 -10.129 1.00 98.69 81 THR A C 1
ATOM 650 O O . THR A 1 81 ? -2.536 3.828 -10.945 1.00 98.69 81 THR A O 1
ATOM 653 N N . GLY A 1 82 ? -2.341 5.044 -9.067 1.00 98.50 82 GLY A N 1
ATOM 654 C CA . GLY A 1 82 ? -3.770 5.221 -8.893 1.00 98.50 82 GLY A CA 1
ATOM 655 C C . GLY A 1 82 ? -4.153 6.097 -7.711 1.00 98.50 82 GLY A C 1
ATOM 656 O O . GLY A 1 82 ? -3.322 6.500 -6.895 1.00 98.50 82 GLY A O 1
ATOM 657 N N . SER A 1 83 ? -5.443 6.417 -7.680 1.00 98.56 83 SER A N 1
ATOM 658 C CA . SER A 1 83 ? -6.067 7.356 -6.757 1.00 98.56 83 SER A CA 1
ATOM 659 C C . SER A 1 83 ? -7.503 6.894 -6.510 1.00 98.56 83 SER A C 1
ATOM 661 O O . SER A 1 83 ? -8.285 6.815 -7.460 1.00 98.56 83 SER A O 1
ATOM 663 N N . TRP A 1 84 ? -7.845 6.539 -5.271 1.00 98.69 84 TRP A N 1
ATOM 664 C CA . TRP A 1 84 ? -9.152 5.953 -4.942 1.00 98.69 84 TRP A CA 1
ATOM 665 C C . TRP A 1 84 ? -9.687 6.424 -3.601 1.00 98.69 84 TRP A C 1
ATOM 667 O O . TRP A 1 84 ? -8.932 6.553 -2.635 1.00 98.69 84 TRP A O 1
ATOM 677 N N . ASP A 1 85 ? -11.005 6.589 -3.532 1.00 98.62 85 ASP A N 1
ATOM 678 C CA . ASP A 1 85 ? -11.706 6.814 -2.274 1.00 98.62 85 ASP A CA 1
ATOM 679 C C . ASP A 1 85 ? -11.652 5.556 -1.402 1.00 98.62 85 ASP A C 1
ATOM 681 O O . ASP A 1 85 ? -11.870 4.427 -1.854 1.00 98.62 85 ASP A O 1
ATOM 685 N N . LEU A 1 86 ? -11.364 5.757 -0.122 1.00 98.62 86 LEU A N 1
ATOM 686 C CA . LEU A 1 86 ? -11.361 4.717 0.892 1.00 98.62 86 LEU A CA 1
ATOM 687 C C . LEU A 1 86 ? -12.727 4.656 1.589 1.00 98.62 86 LEU A C 1
ATOM 689 O O . LEU A 1 86 ? -13.405 5.677 1.728 1.00 98.62 86 LEU A O 1
ATOM 693 N N . PRO A 1 87 ? -13.143 3.479 2.090 1.00 98.25 87 PRO A N 1
ATOM 694 C CA . PRO A 1 87 ? -14.437 3.306 2.743 1.00 98.25 87 PRO A CA 1
ATOM 695 C C . PRO A 1 87 ? -14.419 3.908 4.159 1.00 98.25 87 PRO A C 1
ATOM 697 O O . PRO A 1 87 ? -14.341 3.184 5.154 1.00 98.25 87 PRO A O 1
ATOM 700 N N . TYR A 1 88 ? -14.475 5.240 4.244 1.00 97.88 88 TYR A N 1
ATOM 701 C CA . TYR A 1 88 ? -14.303 6.020 5.473 1.00 97.88 88 TYR A CA 1
ATOM 702 C C . TYR A 1 88 ? -15.184 5.524 6.621 1.00 97.88 88 TYR A C 1
ATOM 704 O O . TYR A 1 88 ? -14.665 5.211 7.688 1.00 97.88 88 TYR A O 1
ATOM 712 N N . ASP A 1 89 ? -16.493 5.372 6.397 1.00 97.81 89 ASP A N 1
ATOM 713 C CA . ASP A 1 89 ? -17.428 4.968 7.456 1.00 97.81 89 ASP A CA 1
ATOM 714 C C . ASP A 1 89 ? -17.130 3.559 7.987 1.00 97.81 89 ASP A C 1
ATOM 716 O O . ASP A 1 89 ? -17.220 3.306 9.189 1.00 97.81 89 ASP A O 1
ATOM 720 N N . LYS A 1 90 ? -16.707 2.640 7.106 1.00 98.12 90 LYS A N 1
ATOM 721 C CA . LYS A 1 90 ? -16.293 1.284 7.493 1.00 98.12 90 LYS A CA 1
ATOM 722 C C . LYS A 1 90 ? -15.037 1.332 8.361 1.00 98.12 90 LYS A C 1
ATOM 724 O O . LYS A 1 90 ? -14.991 0.663 9.387 1.00 98.12 90 LYS A O 1
ATOM 729 N N . MET A 1 91 ? -14.034 2.113 7.963 1.00 98.25 91 MET A N 1
ATOM 730 C CA . MET A 1 91 ? -12.795 2.259 8.733 1.00 98.25 91 MET A CA 1
ATOM 731 C C . MET A 1 91 ? -13.035 2.934 10.081 1.00 98.25 91 MET A C 1
ATOM 733 O O . MET A 1 91 ? -12.541 2.456 11.098 1.00 98.25 91 MET A O 1
ATOM 737 N N . LEU A 1 92 ? -13.825 4.010 10.101 1.00 97.81 92 LEU A N 1
ATOM 738 C CA . LEU A 1 92 ? -14.193 4.718 11.323 1.00 97.81 92 LEU A CA 1
ATOM 739 C C . LEU A 1 92 ? -14.869 3.767 12.312 1.00 97.81 92 LEU A C 1
ATOM 741 O O . LEU A 1 92 ? -14.445 3.673 13.461 1.00 97.81 92 LEU A O 1
ATOM 745 N N . LYS A 1 93 ? -15.852 2.994 11.841 1.00 97.75 93 LYS A N 1
ATOM 746 C CA . LYS A 1 93 ? -16.522 1.975 12.650 1.00 97.75 93 LYS A CA 1
ATOM 747 C C . LYS A 1 93 ? -15.539 0.935 13.194 1.00 97.75 93 LYS A C 1
ATOM 749 O O . LYS A 1 93 ? -15.584 0.630 14.380 1.00 97.75 93 LYS A O 1
ATOM 754 N N . LEU A 1 94 ? -14.624 0.427 12.365 1.00 97.62 94 LEU A N 1
ATOM 755 C CA . LEU A 1 94 ? -13.612 -0.549 12.789 1.00 97.62 94 LEU A CA 1
ATOM 756 C C . LEU A 1 94 ? -12.676 -0.001 13.871 1.00 97.62 94 LEU A C 1
ATOM 758 O O . LEU A 1 94 ? -12.358 -0.719 14.817 1.00 97.62 94 LEU A O 1
ATOM 762 N N . PHE A 1 95 ? -12.251 1.258 13.762 1.00 97.44 95 PHE A N 1
ATOM 763 C CA . PHE A 1 95 ? -11.429 1.899 14.787 1.00 97.44 95 PHE A CA 1
ATOM 764 C C . PHE A 1 95 ? -12.177 2.085 16.117 1.00 97.44 95 PHE A C 1
ATOM 766 O O . PHE A 1 95 ? -11.595 1.866 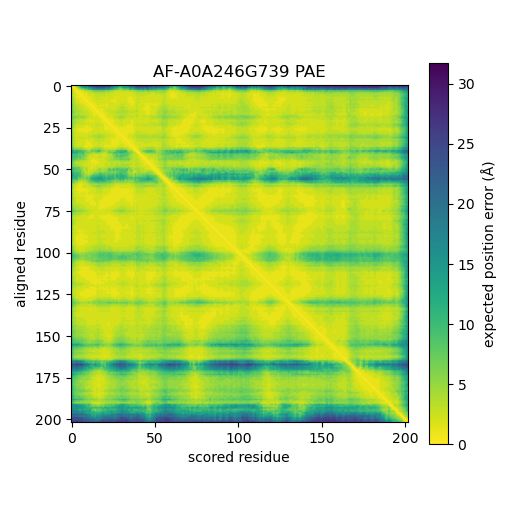17.181 1.00 97.44 95 PHE A O 1
ATOM 773 N N . GLU A 1 96 ? -13.455 2.471 16.069 1.00 96.56 96 GLU A N 1
ATOM 774 C CA . GLU A 1 96 ? -14.296 2.692 17.255 1.00 96.56 96 GLU A CA 1
ATOM 775 C C . GLU A 1 96 ? -14.692 1.389 17.958 1.00 96.56 96 GLU A C 1
ATOM 777 O O . GLU A 1 96 ? -14.646 1.283 19.189 1.00 96.56 96 GLU A O 1
ATOM 782 N N . GLU A 1 97 ? -15.095 0.388 17.179 1.00 96.38 97 GLU A N 1
ATOM 783 C CA . GLU A 1 97 ? -15.532 -0.903 17.703 1.00 96.38 97 GLU A CA 1
ATOM 784 C C . GLU A 1 97 ? -14.349 -1.742 18.171 1.00 96.38 97 GLU A C 1
ATOM 786 O O . GLU A 1 97 ? -14.457 -2.385 19.216 1.00 96.38 97 GLU A O 1
ATOM 791 N N . GLY A 1 98 ? -13.218 -1.688 17.464 1.00 95.56 98 GLY A N 1
ATOM 792 C CA . GLY A 1 98 ? -12.060 -2.529 17.735 1.00 95.56 98 GLY A CA 1
ATOM 793 C C . GLY A 1 98 ? -12.361 -4.018 17.541 1.00 95.56 98 GLY A C 1
ATOM 794 O O . GLY A 1 98 ? -13.242 -4.404 16.773 1.00 95.56 98 GLY A O 1
ATOM 795 N N . PHE A 1 99 ? -11.612 -4.870 18.231 1.00 94.44 99 PHE A N 1
ATOM 796 C CA . PHE A 1 99 ? -11.791 -6.321 18.242 1.00 94.44 99 PHE A CA 1
ATOM 797 C C . PHE A 1 99 ? -11.368 -6.902 19.597 1.00 94.44 99 PHE A C 1
ATOM 799 O O . PHE A 1 99 ? -10.682 -6.245 20.380 1.00 94.44 99 PHE A O 1
ATOM 806 N N . ILE A 1 100 ? -11.784 -8.135 19.890 1.00 94.12 100 ILE A N 1
ATOM 807 C CA . ILE A 1 100 ? -11.259 -8.890 21.033 1.00 94.12 100 ILE A CA 1
ATOM 808 C C . ILE A 1 100 ? -10.041 -9.671 20.554 1.00 94.12 100 ILE A C 1
ATOM 810 O O . ILE A 1 100 ? -10.116 -10.375 19.553 1.00 94.12 100 ILE A O 1
ATOM 814 N N . ASN A 1 101 ? -8.911 -9.517 21.235 1.00 90.38 101 ASN A N 1
ATOM 815 C CA . ASN A 1 101 ? -7.712 -10.285 20.936 1.00 90.38 101 ASN A CA 1
ATOM 816 C C . ASN A 1 101 ? -7.872 -11.713 21.473 1.00 90.38 101 ASN A C 1
ATOM 818 O O . ASN A 1 101 ? -7.925 -11.908 22.685 1.00 90.38 101 ASN A O 1
ATOM 822 N N . ASP A 1 102 ? -7.888 -12.701 20.580 1.00 85.50 102 ASP A N 1
ATOM 823 C CA . ASP A 1 102 ? -8.121 -14.114 20.917 1.00 85.50 102 ASP A CA 1
ATOM 824 C C . ASP A 1 102 ? -7.128 -14.689 21.940 1.00 85.50 102 ASP A C 1
ATOM 826 O O . ASP A 1 102 ? -7.433 -15.658 22.629 1.00 85.50 102 ASP A O 1
ATOM 830 N N . ARG A 1 103 ? -5.926 -14.110 22.060 1.00 86.69 103 ARG A N 1
ATOM 831 C CA . ARG A 1 103 ? -4.894 -14.575 22.997 1.00 86.69 103 ARG A CA 1
ATOM 832 C C . ARG A 1 103 ? -4.983 -13.900 24.362 1.00 86.69 103 ARG A C 1
ATOM 834 O O . ARG A 1 103 ? -4.633 -14.513 25.365 1.00 86.69 103 ARG A O 1
ATOM 841 N N . THR A 1 104 ? -5.331 -12.615 24.402 1.00 91.00 104 THR A N 1
ATOM 842 C CA . THR A 1 104 ? -5.338 -11.827 25.649 1.00 91.00 104 THR A CA 1
ATOM 843 C C . THR A 1 104 ? -6.736 -11.641 26.228 1.00 91.00 104 THR A C 1
ATOM 845 O O . THR A 1 104 ? -6.844 -11.169 27.357 1.00 91.00 104 THR A O 1
ATOM 848 N N . GLU A 1 105 ? -7.776 -11.966 25.454 1.00 90.75 105 GLU A N 1
ATOM 849 C CA . GLU A 1 105 ? -9.200 -11.716 25.722 1.00 90.75 105 GLU A CA 1
ATOM 850 C C . GLU A 1 105 ? -9.528 -10.236 25.983 1.00 90.75 105 GLU A C 1
ATOM 852 O O . GLU A 1 105 ? -10.602 -9.884 26.474 1.00 90.75 105 GLU A O 1
ATOM 857 N N . LYS A 1 106 ? -8.606 -9.329 25.641 1.00 93.19 106 LYS A N 1
ATOM 858 C CA . LYS A 1 106 ? -8.776 -7.889 25.828 1.00 93.19 106 LYS A CA 1
ATOM 859 C C . LYS A 1 106 ? -9.311 -7.245 24.565 1.00 93.19 106 LYS A C 1
ATOM 861 O O . LYS A 1 106 ? -8.960 -7.626 23.449 1.00 93.19 106 LYS A O 1
ATOM 866 N N . LYS A 1 107 ? -10.125 -6.210 24.767 1.00 93.94 107 LYS A N 1
ATOM 867 C CA . LYS A 1 107 ? -10.518 -5.307 23.692 1.00 93.94 107 LYS A CA 1
ATOM 868 C C . LYS A 1 107 ? -9.299 -4.506 23.236 1.00 93.94 107 LYS A C 1
ATOM 870 O O . LYS A 1 107 ? -8.695 -3.784 24.027 1.00 93.94 107 LYS A O 1
ATOM 875 N N . GLU A 1 108 ? -8.978 -4.621 21.959 1.00 94.94 108 GLU A N 1
ATOM 876 C CA . GLU A 1 108 ? -7.939 -3.873 21.258 1.00 94.94 108 GLU A CA 1
ATOM 877 C C . GLU A 1 108 ? -8.552 -3.166 20.041 1.00 94.94 108 GLU A C 1
ATOM 879 O O . GLU A 1 108 ? -9.724 -3.355 19.716 1.00 94.94 108 GLU A O 1
ATOM 884 N N . THR A 1 109 ? -7.780 -2.313 19.371 1.00 95.75 109 THR A N 1
ATOM 885 C CA . THR A 1 109 ? -8.189 -1.697 18.103 1.00 95.75 109 THR A CA 1
ATOM 886 C C . THR A 1 109 ? -7.082 -1.831 17.065 1.00 95.75 109 THR A C 1
ATOM 888 O O . THR A 1 109 ? -5.958 -2.237 17.372 1.00 95.75 109 THR A O 1
ATOM 891 N N . TYR A 1 110 ? -7.416 -1.542 15.814 1.00 96.69 110 TYR A N 1
ATOM 892 C CA . TYR A 1 110 ? -6.472 -1.570 14.707 1.00 96.69 110 TYR A CA 1
ATOM 893 C C . TYR A 1 110 ? -5.443 -0.450 14.878 1.00 96.69 110 TYR A C 1
ATOM 895 O O . TYR A 1 110 ? -5.792 0.673 15.228 1.00 96.69 110 TYR A O 1
ATOM 903 N N . ARG A 1 111 ? -4.169 -0.762 14.631 1.00 95.69 111 ARG A N 1
ATOM 904 C CA . ARG A 1 111 ? -3.032 0.156 14.819 1.00 95.69 111 ARG A CA 1
ATOM 905 C C . ARG A 1 111 ? -2.298 0.463 13.518 1.00 95.69 111 ARG A C 1
ATOM 907 O O . ARG A 1 111 ? -1.328 1.217 13.524 1.00 95.69 111 ARG A O 1
ATOM 914 N N . GLN A 1 112 ? -2.713 -0.133 12.403 1.00 96.69 112 GLN A N 1
ATOM 915 C CA . GLN A 1 112 ? -2.054 0.044 11.116 1.00 96.69 112 GLN A CA 1
ATOM 916 C C . GLN A 1 112 ? -3.061 0.072 9.972 1.00 96.69 112 GLN A C 1
ATOM 918 O O . GLN A 1 112 ? -4.019 -0.705 9.967 1.00 96.69 112 GLN A O 1
ATOM 923 N N . ILE A 1 113 ? -2.794 0.925 8.985 1.00 97.62 113 ILE A N 1
ATOM 924 C CA . ILE A 1 113 ? -3.408 0.857 7.658 1.00 97.62 113 ILE A CA 1
ATOM 925 C C . ILE A 1 113 ? -2.324 0.372 6.700 1.00 97.62 113 ILE A C 1
ATOM 927 O O . ILE A 1 113 ? -1.324 1.059 6.492 1.00 97.62 113 ILE A O 1
ATOM 931 N N . VAL A 1 114 ? -2.513 -0.830 6.161 1.00 97.62 114 VAL A N 1
ATOM 932 C CA . VAL A 1 114 ? -1.537 -1.517 5.310 1.00 97.62 114 VAL A CA 1
ATOM 933 C C . VAL A 1 114 ? -1.966 -1.406 3.856 1.00 97.62 114 VAL A C 1
ATOM 935 O O . VAL A 1 114 ? -3.070 -1.827 3.519 1.00 97.62 114 VAL A O 1
ATOM 938 N N . VAL A 1 115 ? -1.097 -0.878 2.997 1.00 98.12 115 VAL A N 1
ATOM 939 C CA . VAL A 1 115 ? -1.334 -0.749 1.552 1.00 98.12 115 VAL A CA 1
ATOM 940 C C . VAL A 1 115 ? -0.501 -1.783 0.803 1.00 98.12 115 VAL A C 1
ATOM 942 O O . VAL A 1 115 ? 0.712 -1.652 0.677 1.00 98.12 115 VAL A O 1
ATOM 945 N N . GLY A 1 116 ? -1.166 -2.826 0.318 1.00 97.25 116 GLY A N 1
ATOM 946 C CA . GLY A 1 116 ? -0.590 -3.891 -0.493 1.00 97.25 116 GLY A CA 1
ATOM 947 C C . GLY A 1 116 ? -0.515 -3.515 -1.954 1.00 97.25 116 GLY A C 1
ATOM 948 O O . GLY A 1 116 ? -1.540 -3.187 -2.544 1.00 97.25 116 GLY A O 1
ATOM 949 N N . LEU A 1 117 ? 0.675 -3.631 -2.531 1.00 97.50 117 LEU A N 1
ATOM 950 C CA . LEU A 1 117 ? 0.962 -3.367 -3.936 1.00 97.50 117 LEU A CA 1
ATOM 951 C C . LEU A 1 117 ? 1.523 -4.638 -4.569 1.00 97.50 117 LEU A C 1
ATOM 953 O O . LEU A 1 117 ? 2.477 -5.220 -4.054 1.00 97.50 117 LEU A O 1
ATOM 957 N N . ALA A 1 118 ? 0.914 -5.098 -5.654 1.00 96.25 118 ALA A N 1
ATOM 958 C CA . ALA A 1 118 ? 1.249 -6.369 -6.285 1.00 96.25 118 ALA A CA 1
ATOM 959 C C . ALA A 1 118 ? 1.326 -6.249 -7.814 1.00 96.25 118 ALA A C 1
ATOM 961 O O . ALA A 1 118 ? 0.846 -5.261 -8.386 1.00 96.25 118 ALA A O 1
ATOM 962 N N . PRO A 1 119 ? 1.912 -7.261 -8.487 1.00 95.62 119 PRO A N 1
ATOM 963 C CA . PRO A 1 119 ? 1.965 -7.287 -9.936 1.00 95.62 119 PRO A CA 1
ATOM 964 C C . PRO A 1 119 ? 0.599 -7.165 -10.615 1.00 95.62 119 PRO A C 1
ATOM 966 O O . PRO A 1 119 ? -0.433 -7.574 -10.071 1.00 95.62 119 PRO A O 1
ATOM 969 N N . GLY A 1 120 ? 0.597 -6.630 -11.834 1.00 95.25 120 GLY A N 1
ATOM 970 C CA . GLY A 1 120 ? -0.618 -6.379 -12.614 1.00 95.25 120 GLY A CA 1
ATOM 971 C C . GLY A 1 120 ? -1.476 -5.239 -12.058 1.00 95.25 120 GLY A C 1
ATOM 972 O O . GLY A 1 120 ? -2.667 -5.171 -12.352 1.00 95.25 120 GLY A O 1
ATOM 973 N N . GLY A 1 121 ? -0.891 -4.371 -11.226 1.00 96.62 121 GLY A N 1
ATOM 974 C CA . GLY A 1 121 ? -1.563 -3.207 -10.654 1.00 96.62 121 GLY A CA 1
ATOM 975 C C . GLY A 1 121 ? -2.526 -3.529 -9.508 1.00 96.62 121 GLY A C 1
ATOM 976 O O . GLY A 1 121 ? -3.342 -2.681 -9.157 1.00 96.62 121 GLY A O 1
ATOM 977 N N . ALA A 1 122 ? -2.484 -4.729 -8.924 1.00 97.38 122 ALA A N 1
ATOM 978 C CA . ALA A 1 122 ? -3.387 -5.087 -7.833 1.00 97.38 122 ALA A CA 1
ATOM 979 C C . ALA A 1 122 ? -3.051 -4.301 -6.555 1.00 97.38 122 ALA A C 1
ATOM 981 O O . ALA A 1 122 ? -1.902 -4.286 -6.107 1.00 97.38 122 ALA A O 1
ATOM 982 N N . VAL A 1 123 ? -4.071 -3.681 -5.957 1.00 98.00 123 VAL A N 1
ATOM 983 C CA . VAL A 1 123 ? -3.951 -2.922 -4.708 1.00 98.00 123 VAL A CA 1
ATOM 984 C C . VAL A 1 123 ? -4.944 -3.458 -3.692 1.00 98.00 123 VAL A C 1
ATOM 986 O O . VAL A 1 123 ? -6.116 -3.656 -4.002 1.00 98.00 123 VAL A O 1
ATOM 989 N N . SER A 1 124 ? -4.502 -3.689 -2.464 1.00 97.75 124 SER A N 1
ATOM 990 C CA . SER A 1 124 ? -5.379 -4.055 -1.347 1.00 97.75 124 SER A CA 1
ATOM 991 C C . SER A 1 124 ? -5.057 -3.204 -0.138 1.00 97.75 124 SER A C 1
ATOM 993 O O . SER A 1 124 ? -3.905 -2.849 0.088 1.00 97.75 124 SER A O 1
ATOM 995 N N . VAL A 1 125 ? -6.079 -2.852 0.630 1.00 98.31 125 VAL A N 1
ATOM 996 C CA . VAL A 1 125 ? -5.913 -2.057 1.844 1.00 98.31 125 VAL A CA 1
ATOM 997 C C . VAL A 1 125 ? -6.467 -2.847 3.012 1.00 98.31 125 VAL A C 1
ATOM 999 O O . VAL A 1 125 ? -7.618 -3.291 2.973 1.00 98.31 125 VAL A O 1
ATOM 1002 N N . TRP A 1 126 ? -5.662 -3.001 4.059 1.00 98.06 126 TRP A N 1
ATOM 1003 C CA . TRP A 1 126 ? -6.065 -3.661 5.296 1.00 98.06 126 TRP A CA 1
ATOM 1004 C C . TRP A 1 126 ? -5.988 -2.717 6.483 1.00 98.06 126 TRP A C 1
ATOM 1006 O O . TRP A 1 126 ? -5.148 -1.821 6.531 1.00 98.06 126 TRP A O 1
ATOM 1016 N N . MET A 1 127 ? -6.833 -2.973 7.475 1.00 97.88 127 MET A N 1
ATOM 1017 C CA . MET A 1 127 ? -6.604 -2.508 8.837 1.00 97.88 127 MET A CA 1
ATOM 1018 C C . MET A 1 127 ? -6.035 -3.672 9.646 1.00 97.88 127 MET A C 1
ATOM 1020 O O . MET A 1 127 ? -6.671 -4.725 9.742 1.00 97.88 127 MET A O 1
ATOM 1024 N N . ASN A 1 128 ? -4.845 -3.483 10.216 1.00 96.25 128 ASN A N 1
ATOM 1025 C CA . ASN A 1 128 ? -4.157 -4.487 11.028 1.00 96.25 128 ASN A CA 1
ATOM 1026 C C . ASN A 1 128 ? -4.119 -4.053 12.500 1.00 96.25 128 ASN A C 1
ATOM 1028 O O . ASN A 1 128 ? -3.844 -2.898 12.831 1.00 96.25 128 ASN A O 1
ATOM 1032 N N . GLY A 1 129 ? -4.388 -4.999 13.389 1.00 93.06 129 GLY A N 1
ATOM 1033 C CA . GLY A 1 129 ? -4.134 -4.941 14.824 1.00 93.06 129 GLY A CA 1
ATOM 1034 C C . GLY A 1 129 ? -3.389 -6.200 15.267 1.00 93.06 129 GLY A C 1
ATOM 1035 O O . GLY A 1 129 ? -3.006 -7.034 14.444 1.00 93.06 129 GLY A O 1
ATOM 1036 N N . THR A 1 130 ? -3.173 -6.366 16.570 1.00 88.56 130 THR A N 1
ATOM 1037 C CA . THR A 1 130 ? -2.513 -7.562 17.110 1.00 88.56 130 THR A CA 1
ATOM 1038 C C . THR A 1 130 ? -3.285 -8.821 16.719 1.00 88.56 130 THR A C 1
ATOM 1040 O O . THR A 1 130 ? -4.385 -9.050 17.208 1.00 88.56 130 THR A O 1
ATOM 1043 N N . MET A 1 131 ? -2.713 -9.638 15.828 1.00 83.62 131 MET A N 1
ATOM 1044 C CA . MET A 1 131 ? -3.313 -10.891 15.335 1.00 83.62 131 MET A CA 1
ATOM 1045 C C . MET A 1 131 ? -4.683 -10.742 14.642 1.00 83.62 131 MET A C 1
ATOM 1047 O O . MET A 1 131 ? -5.293 -11.744 14.287 1.00 83.6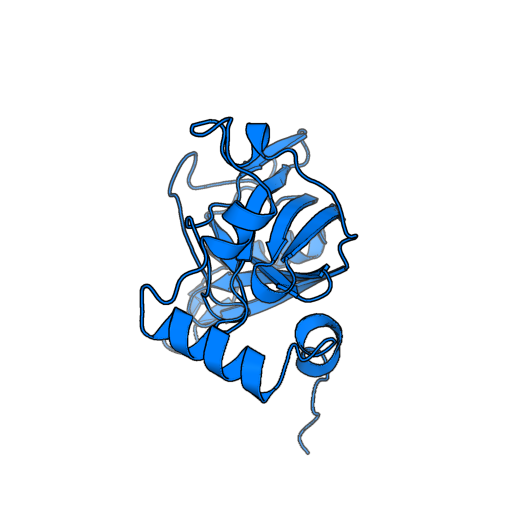2 131 MET A O 1
ATOM 1051 N N . SER A 1 132 ? -5.138 -9.515 14.386 1.00 90.19 132 SER A N 1
ATOM 1052 C CA . SER A 1 132 ? -6.387 -9.222 13.686 1.00 90.19 132 SER A CA 1
ATOM 1053 C C . SER A 1 132 ? -6.091 -8.419 12.430 1.00 90.19 132 SER A C 1
ATOM 1055 O O . SER A 1 132 ? -5.316 -7.463 12.452 1.00 90.19 132 SER A O 1
ATOM 1057 N N . ARG A 1 133 ? -6.695 -8.815 11.314 1.00 93.00 133 ARG A N 1
ATOM 1058 C CA . ARG A 1 133 ? -6.513 -8.175 10.012 1.00 93.00 133 ARG A CA 1
ATOM 1059 C C . ARG A 1 133 ? -7.807 -8.249 9.235 1.00 93.00 133 ARG A C 1
ATOM 1061 O O . ARG A 1 133 ? -8.388 -9.323 9.090 1.00 93.00 133 ARG A O 1
ATOM 1068 N N . ILE A 1 134 ? -8.213 -7.116 8.683 1.00 95.19 134 ILE A N 1
ATOM 1069 C CA . ILE A 1 134 ? -9.399 -7.022 7.841 1.00 95.19 134 ILE A CA 1
ATOM 1070 C C . ILE A 1 134 ? -9.077 -6.276 6.553 1.00 95.19 134 ILE A C 1
ATOM 1072 O O . ILE A 1 134 ? -8.567 -5.160 6.585 1.00 95.19 134 ILE A O 1
ATOM 1076 N N . GLU A 1 135 ? -9.389 -6.890 5.411 1.00 96.06 135 GLU A N 1
ATOM 1077 C CA . GLU A 1 135 ? -9.337 -6.205 4.119 1.00 96.06 135 GLU A CA 1
ATOM 1078 C C . GLU A 1 135 ? -10.527 -5.247 4.022 1.00 96.06 135 GLU A C 1
ATOM 1080 O O . GLU A 1 135 ? -11.701 -5.626 4.161 1.00 96.06 135 GLU A O 1
ATOM 1085 N N . ILE A 1 136 ? -10.223 -3.970 3.826 1.00 96.88 136 ILE A N 1
ATOM 1086 C CA . ILE A 1 136 ? -11.231 -2.918 3.782 1.00 96.88 136 ILE A CA 1
ATOM 1087 C C . ILE A 1 136 ? -11.583 -2.519 2.357 1.00 96.88 136 ILE A C 1
ATOM 1089 O O . ILE A 1 136 ? -12.757 -2.231 2.121 1.00 96.88 136 ILE A O 1
ATOM 1093 N N . ALA A 1 137 ? -10.616 -2.555 1.440 1.00 96.94 137 ALA A N 1
ATOM 1094 C CA . ALA A 1 137 ? -10.764 -2.121 0.059 1.00 96.94 137 ALA A CA 1
ATOM 1095 C C . ALA A 1 137 ? -9.783 -2.847 -0.870 1.00 96.94 137 ALA A C 1
ATOM 1097 O O . ALA A 1 137 ? -8.718 -3.289 -0.440 1.00 96.94 137 ALA A O 1
ATOM 1098 N N . HIS A 1 138 ? -10.145 -2.909 -2.150 1.00 97.00 138 HIS A N 1
ATOM 1099 C CA . HIS A 1 138 ? -9.343 -3.507 -3.206 1.00 97.00 138 HIS A CA 1
ATOM 1100 C C . HIS A 1 138 ? -9.512 -2.715 -4.501 1.00 97.00 138 HIS A C 1
ATOM 1102 O O . HIS A 1 138 ? -10.643 -2.401 -4.879 1.00 97.00 138 HIS A O 1
ATOM 1108 N N . PHE A 1 139 ? -8.411 -2.448 -5.199 1.00 97.44 139 PHE A N 1
ATOM 1109 C CA . PHE A 1 139 ? -8.388 -1.635 -6.412 1.00 97.44 139 PHE A CA 1
ATOM 1110 C C . PHE A 1 139 ? -7.452 -2.211 -7.480 1.00 97.44 139 PHE A C 1
ATOM 1112 O O . PHE A 1 139 ? -6.688 -3.148 -7.243 1.00 97.44 139 PHE A O 1
ATOM 1119 N N . THR A 1 140 ? -7.505 -1.616 -8.670 1.00 96.88 140 THR A N 1
ATOM 1120 C CA . THR A 1 140 ? -6.591 -1.914 -9.775 1.00 96.88 140 THR A CA 1
ATOM 1121 C C . THR A 1 140 ? -6.007 -0.614 -10.311 1.00 96.88 140 THR A C 1
ATOM 1123 O O . THR A 1 140 ? -6.736 0.256 -10.791 1.00 96.88 140 THR A O 1
ATOM 1126 N N . ALA A 1 141 ? -4.691 -0.483 -10.190 1.00 98.19 141 ALA A N 1
ATOM 1127 C CA . ALA A 1 141 ? -3.896 0.605 -10.733 1.00 98.19 141 ALA A CA 1
ATOM 1128 C C . ALA A 1 141 ? -3.732 0.496 -12.240 1.00 98.19 141 ALA A C 1
ATOM 1130 O O . ALA A 1 141 ? -3.861 -0.575 -12.832 1.00 98.19 141 ALA A O 1
ATOM 1131 N N . GLN A 1 142 ? -3.394 1.628 -12.841 1.00 98.06 142 GLN A N 1
ATOM 1132 C CA . GLN A 1 142 ? -3.060 1.706 -14.252 1.00 98.06 142 GLN A CA 1
ATOM 1133 C C . GLN A 1 142 ? -1.540 1.800 -14.412 1.00 98.06 142 GLN A C 1
ATOM 1135 O O . GLN A 1 142 ? -0.879 2.402 -13.556 1.00 98.06 142 GLN A O 1
ATOM 1140 N N . PRO A 1 143 ? -0.965 1.224 -15.482 1.00 98.12 143 PRO A N 1
ATOM 1141 C CA . PRO A 1 143 ? 0.431 1.451 -15.823 1.00 98.12 143 PRO A CA 1
ATOM 1142 C C . PRO A 1 143 ? 0.728 2.944 -15.985 1.00 98.12 143 PRO A C 1
ATOM 1144 O O . PRO A 1 143 ? -0.121 3.712 -16.440 1.00 98.12 143 PRO A O 1
ATOM 1147 N N . THR A 1 144 ? 1.943 3.353 -15.641 1.00 98.12 144 THR A N 1
ATOM 1148 C CA . THR A 1 144 ? 2.410 4.731 -15.810 1.00 98.12 144 THR A CA 1
ATOM 1149 C C . THR A 1 144 ? 3.899 4.767 -16.142 1.00 98.12 144 THR A C 1
ATOM 1151 O O . THR A 1 144 ? 4.562 3.733 -16.202 1.00 98.12 144 THR A O 1
ATOM 1154 N N . THR A 1 145 ? 4.427 5.969 -16.329 1.00 96.81 145 THR A N 1
ATOM 1155 C CA . THR A 1 145 ? 5.858 6.249 -16.453 1.00 96.81 145 THR A CA 1
ATOM 1156 C C . THR A 1 145 ? 6.285 7.198 -15.342 1.00 96.81 145 THR A C 1
ATOM 1158 O O . THR A 1 145 ? 5.572 8.157 -15.043 1.00 96.81 145 THR A O 1
ATOM 1161 N N . VAL A 1 146 ? 7.463 6.973 -14.769 1.00 95.56 146 VAL A N 1
ATOM 1162 C CA . VAL A 1 146 ? 8.083 7.876 -13.793 1.00 95.56 146 VAL A CA 1
ATOM 1163 C C . VAL A 1 146 ? 9.425 8.325 -14.355 1.00 95.56 146 VAL A C 1
ATOM 1165 O O . VAL A 1 146 ? 10.194 7.512 -14.857 1.00 95.56 146 VAL A O 1
ATOM 1168 N N . SER A 1 147 ? 9.716 9.623 -14.291 1.00 94.38 147 SER A N 1
ATOM 1169 C CA . SER A 1 147 ? 11.027 10.142 -14.684 1.00 94.38 147 SER A CA 1
ATOM 1170 C C . SER A 1 147 ? 12.108 9.592 -13.753 1.00 94.38 147 SER A C 1
ATOM 1172 O O . SER A 1 147 ? 11.990 9.717 -12.534 1.00 94.38 147 SER A O 1
ATOM 1174 N N . MET A 1 148 ? 13.198 9.046 -14.300 1.00 93.38 148 MET A N 1
ATOM 1175 C CA . MET A 1 148 ? 14.313 8.556 -13.474 1.00 93.38 148 MET A CA 1
ATOM 1176 C C . MET A 1 148 ? 14.975 9.665 -12.656 1.00 93.38 148 MET A C 1
ATOM 1178 O O . MET A 1 148 ? 15.420 9.408 -11.543 1.00 93.38 148 MET A O 1
ATOM 1182 N N . LYS A 1 149 ? 14.951 10.912 -13.149 1.00 92.19 149 LYS A N 1
ATOM 1183 C CA . LYS A 1 149 ? 15.411 12.080 -12.382 1.00 92.19 149 LYS A CA 1
ATOM 1184 C C . LYS A 1 149 ? 14.577 12.322 -11.127 1.00 92.19 149 LYS A C 1
ATOM 1186 O O . LYS A 1 149 ? 15.095 12.864 -10.161 1.00 92.19 149 LYS A O 1
ATOM 1191 N N . ASP A 1 150 ? 13.305 11.931 -11.145 1.00 92.19 150 ASP A N 1
ATOM 1192 C CA . ASP A 1 150 ? 12.445 12.054 -9.973 1.00 92.19 150 ASP A CA 1
ATOM 1193 C C . ASP A 1 150 ? 12.538 10.814 -9.078 1.00 92.19 150 ASP A C 1
ATOM 1195 O O . ASP A 1 150 ? 12.445 10.939 -7.861 1.00 92.19 150 ASP A O 1
ATOM 1199 N N . MET A 1 151 ? 12.696 9.625 -9.671 1.00 90.06 151 MET A N 1
ATOM 1200 C CA . MET A 1 151 ? 12.794 8.358 -8.942 1.00 90.06 151 MET A CA 1
ATOM 1201 C C . MET A 1 151 ? 14.118 8.227 -8.182 1.00 90.06 151 MET A C 1
ATOM 1203 O O . MET A 1 151 ? 14.138 7.769 -7.043 1.00 90.06 151 MET A O 1
ATOM 1207 N N . VAL A 1 152 ? 15.224 8.631 -8.810 1.00 89.69 152 VAL A N 1
ATOM 1208 C CA . VAL A 1 152 ? 16.581 8.550 -8.259 1.00 89.69 152 VAL A CA 1
ATOM 1209 C C . VAL A 1 152 ? 17.262 9.915 -8.424 1.00 89.69 152 VAL A C 1
ATOM 1211 O O . VAL A 1 152 ? 18.193 10.058 -9.218 1.00 89.69 152 VAL A O 1
ATOM 1214 N N . PRO A 1 153 ? 16.809 10.952 -7.692 1.00 88.94 153 PRO A N 1
ATOM 1215 C CA . PRO A 1 153 ? 17.295 12.324 -7.877 1.00 88.94 153 PRO A CA 1
ATOM 1216 C C . PRO A 1 153 ? 18.792 12.480 -7.590 1.00 88.94 153 PRO A C 1
ATOM 1218 O O . PRO A 1 153 ? 19.440 13.365 -8.142 1.00 88.94 153 PRO A O 1
ATOM 1221 N N . GLU A 1 154 ? 19.355 11.596 -6.764 1.00 89.44 154 GLU A N 1
ATOM 1222 C CA . GLU A 1 154 ? 20.784 11.559 -6.439 1.00 89.44 154 GLU A CA 1
ATOM 1223 C C . GLU A 1 154 ? 21.656 11.021 -7.587 1.00 89.44 154 GLU A C 1
ATOM 1225 O O . GLU A 1 154 ? 22.869 11.227 -7.579 1.00 89.44 154 GLU A O 1
ATOM 1230 N N . ASN A 1 155 ? 21.063 10.362 -8.591 1.00 89.75 155 ASN A N 1
ATOM 1231 C CA . ASN A 1 155 ? 21.773 9.841 -9.757 1.00 89.75 155 ASN A CA 1
ATOM 1232 C C . ASN A 1 155 ? 21.057 10.217 -11.071 1.00 89.75 155 ASN A C 1
ATOM 1234 O O . ASN A 1 155 ? 20.311 9.409 -11.627 1.00 89.75 155 ASN A O 1
ATOM 1238 N N . PRO A 1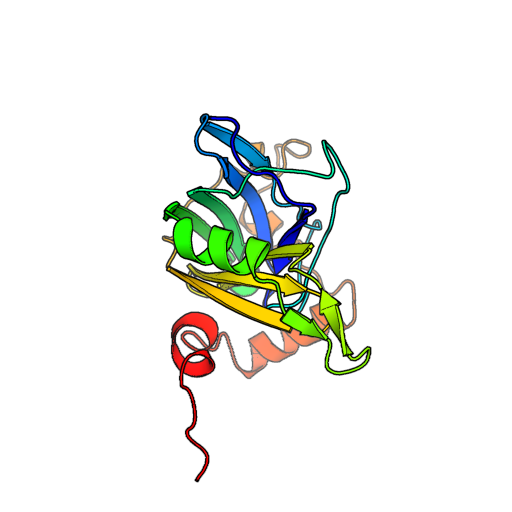 156 ? 21.307 11.425 -11.611 1.00 86.25 156 PRO A N 1
ATOM 1239 C CA . PRO A 1 156 ? 20.662 11.912 -12.834 1.00 86.25 156 PRO A CA 1
ATOM 1240 C C . PRO A 1 156 ? 20.936 11.082 -14.097 1.00 86.25 156 PRO A C 1
ATOM 1242 O O . PRO A 1 156 ? 20.171 11.189 -15.055 1.00 86.25 156 PRO A O 1
ATOM 1245 N N . GLU A 1 157 ? 22.001 10.274 -14.100 1.00 89.81 157 GLU A N 1
ATOM 1246 C CA . GLU A 1 157 ? 22.381 9.381 -15.205 1.00 89.81 157 GLU A CA 1
ATOM 1247 C C . GLU A 1 157 ? 21.683 8.010 -15.121 1.00 89.81 157 GLU A C 1
ATOM 1249 O O . GLU A 1 157 ? 21.890 7.146 -15.976 1.00 89.81 157 GLU A O 1
ATOM 1254 N N . MET A 1 158 ? 20.857 7.782 -14.091 1.00 91.69 158 MET A N 1
ATOM 1255 C CA . MET A 1 158 ? 20.088 6.550 -13.945 1.00 91.69 158 MET A CA 1
ATOM 1256 C C . MET A 1 158 ? 19.143 6.364 -15.134 1.00 91.69 158 MET A C 1
ATOM 1258 O O . MET A 1 158 ? 18.280 7.201 -15.405 1.00 91.69 158 MET A O 1
ATOM 1262 N N . THR A 1 159 ? 19.266 5.228 -15.816 1.00 93.50 159 THR A N 1
ATOM 1263 C CA . THR A 1 159 ? 18.303 4.804 -16.835 1.00 93.50 159 THR A CA 1
ATOM 1264 C C . THR A 1 159 ? 17.270 3.872 -16.218 1.00 93.50 159 THR A C 1
ATOM 1266 O O . THR A 1 159 ? 17.541 3.196 -15.229 1.00 93.50 159 THR A O 1
ATOM 1269 N N . GLU A 1 160 ? 16.083 3.801 -16.819 1.00 92.38 160 GLU A N 1
ATOM 1270 C CA . GLU A 1 160 ? 15.018 2.909 -16.346 1.00 92.38 160 GLU A CA 1
ATOM 1271 C C . GLU A 1 160 ? 15.444 1.434 -16.406 1.00 92.38 160 GLU A C 1
ATOM 1273 O O . GLU A 1 160 ? 15.211 0.672 -15.470 1.00 92.38 160 GLU A O 1
ATOM 1278 N N . GLU A 1 161 ? 16.154 1.045 -17.469 1.00 91.06 161 GLU A N 1
ATOM 1279 C CA . GLU A 1 161 ? 16.707 -0.303 -17.604 1.00 91.06 161 GLU A CA 1
ATOM 1280 C C . GLU A 1 161 ? 17.685 -0.632 -16.468 1.00 91.06 161 GLU A C 1
ATOM 1282 O O . GLU A 1 161 ? 17.622 -1.722 -15.899 1.00 91.06 161 GLU A O 1
ATOM 1287 N N . LEU A 1 162 ? 18.584 0.296 -16.123 1.00 89.88 162 LEU A N 1
ATOM 1288 C CA . LEU A 1 162 ? 19.505 0.099 -15.008 1.00 89.88 162 LEU A CA 1
ATOM 1289 C C . LEU A 1 162 ? 18.754 0.066 -13.681 1.00 89.88 162 LEU A C 1
ATOM 1291 O O . LEU A 1 162 ? 19.007 -0.839 -12.895 1.00 89.88 162 LEU A O 1
ATOM 1295 N N . PHE A 1 163 ? 17.801 0.973 -13.458 1.00 90.38 163 PHE A N 1
ATOM 1296 C CA . PHE A 1 163 ? 16.990 1.021 -12.243 1.00 90.38 163 PHE A CA 1
ATOM 1297 C C . PHE A 1 163 ? 16.306 -0.319 -11.956 1.00 90.38 163 PHE A C 1
ATOM 1299 O O . PHE A 1 163 ? 16.403 -0.838 -10.848 1.00 90.38 163 PHE A O 1
ATOM 1306 N N . PHE A 1 164 ? 15.676 -0.931 -12.957 1.00 90.19 164 PHE A N 1
ATOM 1307 C CA . PHE A 1 164 ? 15.043 -2.232 -12.762 1.00 90.19 164 PHE A CA 1
ATOM 1308 C C . PHE A 1 164 ? 16.045 -3.388 -12.628 1.00 90.19 164 PHE A C 1
ATOM 1310 O O . PHE A 1 164 ? 15.768 -4.362 -11.930 1.00 90.19 164 PHE A O 1
ATOM 1317 N N . LYS A 1 165 ? 17.242 -3.270 -13.219 1.00 84.94 165 LYS A N 1
ATOM 1318 C CA . LYS A 1 165 ? 18.356 -4.210 -12.992 1.00 84.94 165 LYS A CA 1
ATOM 1319 C C . LYS A 1 165 ? 19.026 -4.045 -11.625 1.00 84.94 165 LYS A C 1
ATOM 1321 O O . LYS A 1 165 ? 19.708 -4.969 -11.190 1.00 84.94 165 LYS A O 1
ATOM 1326 N N . LEU A 1 166 ? 18.815 -2.924 -10.928 1.00 73.81 166 LEU A N 1
ATOM 1327 C CA . LEU A 1 166 ? 19.220 -2.721 -9.530 1.00 73.81 166 LEU A CA 1
ATOM 1328 C C . LEU A 1 166 ? 18.339 -3.491 -8.538 1.00 73.81 166 LEU A C 1
ATOM 1330 O O . LEU A 1 166 ? 18.343 -3.161 -7.359 1.00 73.81 166 LEU A O 1
ATOM 1334 N N . TYR A 1 167 ? 17.595 -4.504 -8.978 1.00 69.25 167 TYR A N 1
ATOM 1335 C CA . TYR A 1 167 ? 17.126 -5.579 -8.113 1.00 69.25 167 TYR A CA 1
ATOM 1336 C C . TYR A 1 167 ? 18.066 -6.787 -8.260 1.00 69.25 167 TYR A C 1
ATOM 1338 O O . TYR A 1 167 ? 17.768 -7.697 -9.041 1.00 69.25 167 TYR A O 1
ATOM 1346 N N . PRO A 1 168 ? 19.247 -6.806 -7.613 1.00 64.06 168 PRO A N 1
ATOM 1347 C CA . PRO A 1 168 ? 20.202 -7.892 -7.749 1.00 64.06 168 PRO A CA 1
ATOM 1348 C C . PRO A 1 168 ? 19.858 -8.983 -6.733 1.00 64.06 168 PRO A C 1
ATOM 1350 O O . PRO A 1 168 ? 19.115 -8.760 -5.782 1.00 64.06 168 PRO A O 1
ATOM 1353 N N . GLU A 1 169 ? 20.465 -10.156 -6.887 1.00 67.38 169 GLU A N 1
ATOM 1354 C CA . GLU A 1 169 ? 20.476 -11.192 -5.847 1.00 67.38 169 GLU A CA 1
ATOM 1355 C C . GLU A 1 169 ? 21.367 -10.751 -4.669 1.00 67.38 169 GLU A C 1
ATOM 1357 O O . GLU A 1 169 ? 22.459 -11.284 -4.466 1.00 67.38 169 GLU A O 1
ATOM 1362 N N . HIS A 1 170 ? 20.958 -9.722 -3.923 1.00 68.50 170 HIS A N 1
ATOM 1363 C CA . HIS A 1 170 ? 21.707 -9.253 -2.758 1.00 68.50 170 HIS A CA 1
ATOM 1364 C C . HIS A 1 170 ? 21.548 -10.201 -1.575 1.00 68.50 170 HIS A C 1
ATOM 1366 O O . HIS A 1 170 ? 22.500 -10.397 -0.815 1.00 68.50 170 HIS A O 1
ATOM 1372 N N . ASP A 1 171 ? 20.369 -10.807 -1.435 1.00 72.75 171 ASP A N 1
ATOM 1373 C CA . ASP A 1 171 ? 20.096 -11.774 -0.385 1.00 72.75 171 ASP A CA 1
ATOM 1374 C C . ASP A 1 171 ? 19.326 -13.023 -0.861 1.00 72.75 171 ASP A C 1
ATOM 1376 O O . ASP A 1 171 ? 19.005 -13.227 -2.036 1.00 72.75 171 ASP A O 1
ATOM 1380 N N . ALA A 1 172 ? 19.065 -13.922 0.091 1.00 80.12 172 ALA A N 1
ATOM 1381 C CA . ALA A 1 172 ? 18.372 -15.178 -0.166 1.00 80.12 172 ALA A CA 1
ATOM 1382 C C . ALA A 1 172 ? 16.895 -15.002 -0.565 1.00 80.12 172 ALA A C 1
ATOM 1384 O O . ALA A 1 172 ? 16.332 -15.913 -1.176 1.00 80.12 172 ALA A O 1
ATOM 1385 N N . ASN A 1 173 ? 16.244 -13.895 -0.202 1.00 79.56 173 ASN A N 1
ATOM 1386 C CA . ASN A 1 173 ? 14.879 -13.587 -0.626 1.00 79.56 173 ASN A CA 1
ATOM 1387 C C . ASN A 1 173 ? 14.866 -13.108 -2.076 1.00 79.56 173 ASN A C 1
ATOM 1389 O O . ASN A 1 173 ? 14.041 -13.597 -2.847 1.00 79.56 173 ASN A O 1
ATOM 1393 N N . ASP A 1 174 ? 15.822 -12.266 -2.467 1.00 81.12 174 ASP A N 1
ATOM 1394 C CA . ASP A 1 174 ? 15.958 -11.810 -3.854 1.00 81.12 174 ASP A CA 1
ATOM 1395 C C . ASP A 1 174 ? 16.215 -12.981 -4.796 1.00 81.12 174 ASP A C 1
ATOM 1397 O O . ASP A 1 174 ? 15.520 -13.155 -5.802 1.00 81.12 174 ASP A O 1
ATOM 1401 N N . LYS A 1 175 ? 17.126 -13.878 -4.400 1.00 85.69 175 LYS A N 1
ATOM 1402 C CA . LYS A 1 175 ? 17.371 -15.116 -5.140 1.00 85.69 175 LYS A CA 1
ATOM 1403 C C . LYS A 1 175 ? 16.105 -15.966 -5.275 1.00 85.69 175 LYS A C 1
ATOM 1405 O O . LYS A 1 175 ? 15.807 -16.461 -6.360 1.00 85.69 175 LYS A O 1
ATOM 1410 N N . LYS A 1 176 ? 15.335 -16.142 -4.195 1.00 88.12 176 LYS A N 1
ATOM 1411 C CA . LYS A 1 176 ? 14.074 -16.908 -4.236 1.00 88.12 176 LYS A CA 1
ATOM 1412 C C . LYS A 1 176 ? 13.044 -16.268 -5.162 1.00 88.12 176 LYS A C 1
ATOM 1414 O O . LYS A 1 176 ? 12.342 -16.999 -5.859 1.00 88.12 176 LYS A O 1
ATOM 1419 N N . ALA A 1 177 ? 12.931 -14.941 -5.156 1.00 87.94 177 ALA A N 1
ATOM 1420 C CA . ALA A 1 177 ? 12.027 -14.207 -6.035 1.00 87.94 177 ALA A CA 1
ATOM 1421 C C . ALA A 1 177 ? 12.407 -14.422 -7.508 1.00 87.94 177 ALA A C 1
ATOM 1423 O O . ALA A 1 177 ? 11.551 -14.812 -8.305 1.00 87.94 177 ALA A O 1
ATOM 1424 N N . ILE A 1 178 ? 13.693 -14.276 -7.843 1.00 87.50 178 ILE A N 1
ATOM 1425 C CA . ILE A 1 178 ? 14.232 -14.481 -9.196 1.00 87.50 178 ILE A CA 1
ATOM 1426 C C . ILE A 1 178 ? 14.074 -15.938 -9.650 1.00 87.50 178 ILE A C 1
ATOM 1428 O O . ILE A 1 178 ? 13.545 -16.186 -10.733 1.00 87.50 178 ILE A O 1
ATOM 1432 N N . ASP A 1 179 ? 14.448 -16.916 -8.819 1.00 91.25 179 ASP A N 1
ATOM 1433 C CA . ASP A 1 179 ? 14.292 -18.344 -9.131 1.00 91.25 179 ASP A CA 1
ATOM 1434 C C . ASP A 1 179 ? 12.820 -18.706 -9.380 1.00 91.25 179 ASP A C 1
ATOM 1436 O O . ASP A 1 179 ? 12.492 -19.423 -10.331 1.00 91.25 179 ASP A O 1
ATOM 1440 N N . ASN A 1 180 ? 11.913 -18.201 -8.537 1.00 92.12 180 ASN A N 1
ATOM 1441 C CA . ASN A 1 180 ? 10.483 -18.420 -8.705 1.00 92.12 180 ASN A CA 1
ATOM 1442 C C . ASN A 1 180 ? 9.962 -17.772 -9.991 1.00 92.12 180 ASN A C 1
ATOM 1444 O O . ASN A 1 180 ? 9.209 -18.415 -10.718 1.00 92.12 180 ASN A O 1
ATOM 1448 N N . PHE A 1 181 ? 10.360 -16.536 -10.284 1.00 91.12 181 PHE A N 1
ATOM 1449 C CA . PHE A 1 181 ? 9.963 -15.843 -11.506 1.00 91.12 181 PHE A CA 1
ATOM 1450 C C . PHE A 1 181 ? 10.444 -16.582 -12.757 1.00 91.12 181 PHE A C 1
ATOM 1452 O O . PHE A 1 181 ? 9.648 -16.843 -13.654 1.00 91.12 181 PHE A O 1
ATOM 1459 N N . ASN A 1 182 ? 11.705 -17.014 -12.784 1.00 90.75 182 ASN A N 1
ATOM 1460 C CA . ASN A 1 182 ? 12.265 -17.771 -13.904 1.00 90.75 182 ASN A CA 1
ATOM 1461 C C . ASN A 1 182 ? 11.548 -19.113 -14.120 1.00 90.75 182 ASN A C 1
ATOM 1463 O O . ASN A 1 182 ? 11.427 -19.575 -15.253 1.00 90.75 182 ASN A O 1
ATOM 1467 N N . LYS A 1 183 ? 11.069 -19.748 -13.043 1.00 94.50 183 LYS A N 1
ATOM 1468 C CA . LYS A 1 183 ? 10.382 -21.045 -13.105 1.00 94.50 183 LYS A CA 1
ATOM 1469 C C . LYS A 1 183 ? 8.887 -20.936 -13.418 1.00 94.50 183 LYS A C 1
ATOM 1471 O O . LYS A 1 183 ? 8.370 -21.742 -14.184 1.00 94.50 183 LYS A O 1
ATOM 1476 N N . ASN A 1 184 ? 8.192 -20.000 -12.777 1.00 93.50 184 ASN A N 1
ATOM 1477 C CA . ASN A 1 184 ? 6.728 -19.953 -12.720 1.00 93.50 184 ASN A CA 1
ATOM 1478 C C . ASN A 1 184 ? 6.134 -18.677 -13.340 1.00 93.50 184 ASN A C 1
ATOM 1480 O O . ASN A 1 184 ? 4.921 -18.602 -13.528 1.00 93.50 184 ASN A O 1
ATOM 1484 N N . GLY A 1 185 ? 6.959 -17.674 -13.644 1.00 92.06 185 GLY A N 1
ATOM 1485 C CA . GLY A 1 185 ? 6.508 -16.356 -14.074 1.00 92.06 185 GLY A CA 1
ATOM 1486 C C . GLY A 1 185 ? 5.737 -15.607 -12.986 1.00 92.06 185 GLY A C 1
ATOM 1487 O O . GLY A 1 185 ? 5.858 -15.887 -11.792 1.00 92.06 185 GLY A O 1
ATOM 1488 N N . ILE A 1 186 ? 4.933 -14.631 -13.414 1.00 92.69 186 ILE A N 1
ATOM 1489 C CA . ILE A 1 186 ? 4.037 -13.877 -12.532 1.00 92.69 186 ILE A CA 1
ATOM 1490 C C . ILE A 1 186 ? 2.639 -14.508 -12.584 1.00 92.69 186 ILE A C 1
ATOM 1492 O O . ILE A 1 186 ? 2.030 -14.552 -13.656 1.00 92.69 186 ILE A O 1
ATOM 1496 N N . PRO A 1 187 ? 2.081 -14.946 -11.444 1.00 91.88 187 PRO A N 1
ATOM 1497 C CA . PRO A 1 187 ? 0.741 -15.499 -11.347 1.00 91.88 187 PRO A CA 1
ATOM 1498 C C . PRO A 1 187 ? -0.278 -14.354 -11.318 1.00 91.88 187 PRO A C 1
ATOM 1500 O O . PRO A 1 187 ? -0.883 -14.054 -10.288 1.00 91.88 187 PRO A O 1
ATOM 1503 N N . PHE A 1 188 ? -0.443 -13.668 -12.449 1.00 89.31 188 PHE A N 1
ATOM 1504 C CA . PHE A 1 188 ? -1.426 -12.595 -12.572 1.00 89.31 188 PHE A CA 1
ATOM 1505 C C . PHE A 1 188 ? -2.811 -13.074 -12.124 1.00 89.31 188 PHE A C 1
ATOM 1507 O O . PHE A 1 188 ? -3.219 -14.203 -12.390 1.00 89.31 188 PHE A O 1
ATOM 1514 N N . GLY A 1 189 ? -3.536 -12.205 -11.423 1.00 84.12 189 GLY A N 1
ATOM 1515 C CA . GLY A 1 189 ? -4.864 -12.520 -10.908 1.00 84.12 189 GLY A CA 1
ATOM 1516 C C . GLY A 1 189 ? -4.890 -13.041 -9.472 1.00 84.12 189 GLY A C 1
ATOM 1517 O O . GLY A 1 189 ? -5.898 -12.852 -8.808 1.00 84.12 189 GLY A O 1
ATOM 1518 N N . ILE A 1 190 ? -3.819 -13.618 -8.908 1.00 89.88 190 ILE A N 1
ATOM 1519 C CA . ILE A 1 190 ? -3.949 -14.228 -7.565 1.00 89.88 190 ILE A CA 1
ATOM 1520 C C . ILE A 1 190 ? -4.271 -13.203 -6.470 1.00 89.88 190 ILE A C 1
ATOM 1522 O O . ILE A 1 190 ? -5.133 -13.447 -5.626 1.00 89.88 190 ILE A O 1
ATOM 1526 N N . TRP A 1 191 ? -3.643 -12.025 -6.533 1.00 90.44 191 TRP A N 1
ATOM 1527 C CA . TRP A 1 191 ? -3.883 -10.933 -5.589 1.00 90.44 191 TRP A CA 1
ATOM 1528 C C . TRP A 1 191 ? -5.185 -10.198 -5.877 1.00 90.44 191 TRP A C 1
ATOM 1530 O O . TRP A 1 191 ? -5.810 -9.693 -4.950 1.00 90.44 191 TRP A O 1
ATOM 1540 N N . SER A 1 192 ? -5.603 -10.150 -7.145 1.00 81.88 192 SER A N 1
ATOM 1541 C CA . SER A 1 192 ? -6.814 -9.451 -7.557 1.00 81.88 192 SER A CA 1
ATOM 1542 C C . SER A 1 192 ? -8.062 -10.319 -7.580 1.00 81.88 192 SER A C 1
ATOM 1544 O O . SER A 1 192 ? -9.148 -9.770 -7.596 1.00 81.88 192 SER A O 1
ATOM 1546 N N . THR A 1 193 ? -8.001 -11.645 -7.54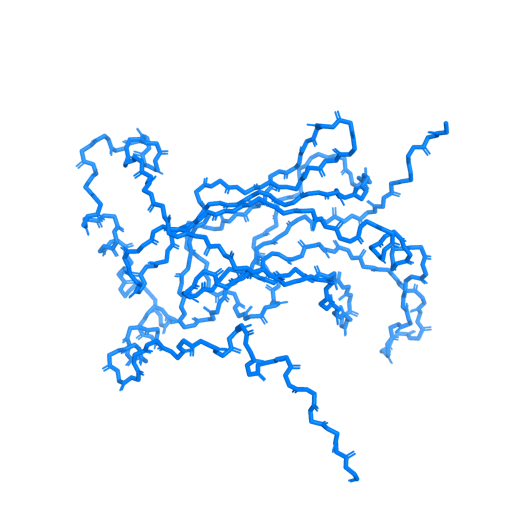8 1.00 76.81 193 THR A N 1
ATOM 1547 C CA . THR A 1 193 ? -9.200 -12.501 -7.599 1.00 76.81 193 THR A CA 1
ATOM 1548 C C . THR A 1 193 ? -9.090 -13.684 -6.650 1.00 76.81 193 THR A C 1
ATOM 1550 O O . THR A 1 193 ? -9.872 -13.756 -5.704 1.00 76.81 193 THR A O 1
ATOM 1553 N N . ALA A 1 194 ? -8.103 -14.562 -6.837 1.00 71.56 194 ALA A N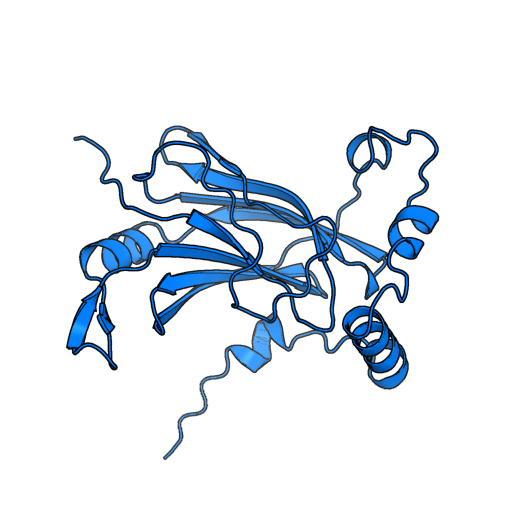 1
ATOM 1554 C CA . ALA A 1 194 ? -8.059 -15.865 -6.166 1.00 71.56 194 ALA A CA 1
ATOM 1555 C C . ALA A 1 194 ? -8.028 -15.768 -4.631 1.00 71.56 194 ALA A C 1
ATOM 1557 O O . ALA A 1 194 ? -8.740 -16.498 -3.949 1.00 71.56 194 ALA A O 1
ATOM 1558 N N . TYR A 1 195 ? -7.265 -14.829 -4.062 1.00 77.56 195 TYR A N 1
ATOM 1559 C CA . TYR A 1 195 ? -7.204 -14.640 -2.604 1.00 77.56 195 TYR A CA 1
ATOM 1560 C C . TYR A 1 195 ? -8.475 -14.052 -1.987 1.00 77.56 195 TYR A C 1
ATOM 1562 O O . TYR A 1 195 ? -8.607 -14.027 -0.764 1.00 77.56 195 TYR A O 1
ATOM 1570 N N . ARG A 1 196 ? -9.421 -13.601 -2.815 1.00 74.50 196 ARG A N 1
ATOM 1571 C CA . ARG A 1 196 ? -10.706 -13.051 -2.374 1.00 74.50 196 ARG A CA 1
ATOM 1572 C C . ARG A 1 196 ? -11.835 -14.082 -2.440 1.00 74.50 196 ARG A C 1
ATOM 1574 O O . ARG A 1 196 ? -12.925 -13.814 -1.933 1.00 74.50 196 ARG A O 1
ATOM 1581 N N . GLU A 1 197 ? -11.590 -15.264 -3.011 1.00 70.94 197 GLU A N 1
ATOM 1582 C CA . GLU A 1 197 ? -12.546 -16.369 -2.988 1.00 70.94 197 GLU A CA 1
ATOM 1583 C C . GLU A 1 197 ? -12.634 -16.956 -1.575 1.00 70.94 197 GLU A C 1
ATOM 1585 O O . GLU A 1 197 ? -11.718 -17.607 -1.070 1.00 70.94 197 GLU A O 1
ATOM 1590 N N . LYS A 1 198 ? -13.764 -16.712 -0.903 1.00 61.19 198 LYS A N 1
ATOM 1591 C CA . LYS A 1 198 ? -14.050 -17.329 0.392 1.00 61.19 198 LYS A CA 1
ATOM 1592 C C . LYS A 1 198 ? -14.506 -18.764 0.164 1.00 61.19 198 LYS A C 1
ATOM 1594 O O . LYS A 1 198 ? -15.632 -19.002 -0.266 1.00 61.19 198 LYS A O 1
ATOM 1599 N N . TYR A 1 199 ? -13.651 -19.722 0.499 1.00 57.56 199 TYR A N 1
ATOM 1600 C CA . TYR A 1 199 ? -14.055 -21.119 0.554 1.00 57.56 199 TYR A CA 1
ATOM 1601 C C . TYR A 1 199 ? -14.963 -21.327 1.768 1.00 57.56 199 TYR A C 1
ATOM 1603 O O . TYR A 1 199 ? -14.525 -21.262 2.918 1.00 57.56 199 TYR A O 1
ATOM 1611 N N . HIS A 1 200 ? -16.246 -21.564 1.505 1.00 48.00 200 HIS A N 1
ATOM 1612 C CA . HIS A 1 200 ? -17.175 -22.067 2.508 1.00 48.00 200 HIS A CA 1
ATOM 1613 C C . HIS A 1 200 ? -16.830 -23.531 2.775 1.00 48.00 200 HIS A C 1
ATOM 1615 O O . HIS A 1 200 ? -17.268 -24.424 2.049 1.00 48.00 200 HIS A O 1
ATOM 1621 N N . TRP A 1 201 ? -16.003 -23.777 3.786 1.00 52.50 201 TRP A N 1
ATOM 1622 C CA . TRP A 1 201 ? -15.835 -25.122 4.315 1.00 52.50 201 TRP A CA 1
ATOM 1623 C C . TRP A 1 201 ? -17.161 -25.549 4.968 1.00 52.50 201 TRP A C 1
ATOM 1625 O O . TRP A 1 201 ? -17.759 -24.779 5.723 1.00 52.50 201 TRP A O 1
ATOM 1635 N N . LYS A 1 202 ? -17.660 -26.726 4.575 1.00 38.19 202 LYS A N 1
ATOM 1636 C CA . LYS A 1 202 ? -18.839 -27.379 5.158 1.00 38.19 202 LYS A CA 1
ATOM 1637 C C . LYS A 1 202 ? -18.423 -28.298 6.293 1.00 38.19 202 LYS A C 1
ATOM 1639 O O . LYS A 1 202 ? -17.331 -28.896 6.166 1.00 38.19 202 LYS A O 1
#

Secondary structure (DSSP, 8-state):
-PPPEEE-EEEEE--TTS-EEEEEEEEE-TTS-EEEPP--SSB---TT--------S-SEEEPPSEEEEEEEEGGGTEEEEEEEE--HHHHHHHHHH-EE-TTT--EE---EEEEEE-GGGEEEEEEEETTEEEEEEEEEPEEE---HHHHSTT-TT--HHHHHHT----SHHHHHHHHHHHHH---TTTTTTGGG------

Solvent-accessible surface area (backbone atoms only — not comparable to full-atom values): 11343 Å² total; per-residue (Å²): 130,84,80,68,59,44,60,53,42,49,16,25,16,10,32,49,59,46,42,29,29,66,75,46,35,36,39,28,34,91,85,70,49,71,45,68,42,40,60,46,92,68,30,47,51,25,74,81,32,75,45,38,73,70,98,70,82,69,62,58,39,65,70,46,40,30,42,38,41,30,31,39,32,47,92,72,70,40,33,30,32,46,76,46,81,44,65,40,71,63,53,52,49,45,55,74,70,34,46,68,29,90,87,76,73,39,82,46,48,48,40,29,44,32,43,26,46,41,78,88,29,24,34,38,32,30,41,32,32,82,97,41,75,44,81,72,49,75,52,73,35,44,80,54,86,76,58,41,52,74,74,38,63,93,42,72,86,52,43,69,72,54,59,42,58,70,69,57,73,81,47,76,57,44,42,50,20,50,55,44,37,75,73,68,51,78,72,73,52,40,86,71,44,61,75,70,63,79,80,82,81,128

Mean predicted aligned error: 5.08 Å

Nearest PDB structures (foldseek):
  2y3w-assembly1_B  TM=3.723E-01  e=3.558E-03  Danio rerio
  5chx-assembly2_A  TM=4.113E-01  e=1.683E-02  Homo sapiens
  5cj0-assembly1_B  TM=3.493E-01  e=3.247E-02  Homo sapiens
  6nal-assembly1_A  TM=2.855E-01  e=8.968E-02  Desulfobulbus propionicus DSM 2032
  3loo-assembly2_B  TM=1.783E-01  e=3.995E-01  Anopheles gambiae